Protein AF-A0A846T3Y7-F1 (afdb_monomer)

Nearest PDB structures (foldseek):
  8a7f-assembly1_A  TM=4.415E-01  e=3.871E-05  Pseudomonas putida KT2440
  6ph2-assembly2_D  TM=6.425E-01  e=2.018E-03  Brucella melitensis bv. 1 str. 16M
  8a6x-assembly1_B  TM=4.569E-01  e=1.504E-04  Pseudomonas putida KT2440
  8a5s-assembly1_AAA  TM=4.318E-01  e=2.408E-03  Erythrobacter litoralis HTCC2594
  4hia-assembly1_B  TM=4.603E-01  e=7.839E-03  Cereibacter sphaeroides ATCC 17025

Secondary structure (DSSP, 8-state):
----------HHHHHHTT-TT---TT--HHHHHHH-GGGHHHHHHHHHHHHHHHHHTS-EEEEEEEE-TTSPEEEEEEEEEEEE-TTS-EEEEEEEEEE-HHHHHHHHHHHHHHHHHHHHHHHHHHHHTT--HHHHHHHHHHHHHHHTT-SEEEEEEEEE-TTT--EEEEEEEEEE---

Mean predicted aligned error: 9.56 Å

Solvent-accessible surface area (backbone atoms only — not comparable to 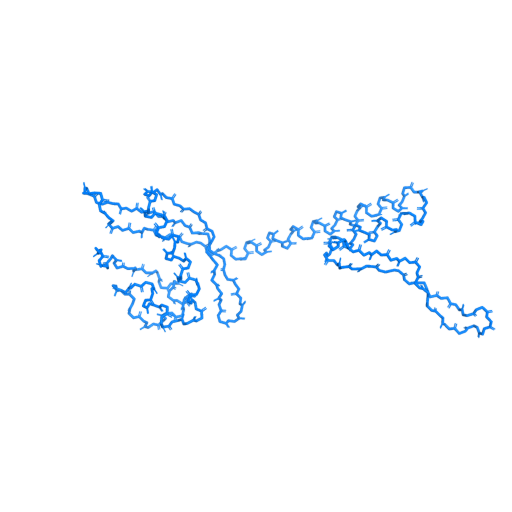full-atom values): 10373 Å² total; per-residue (Å²): 134,90,80,59,75,56,53,76,74,57,76,73,53,31,60,75,55,62,41,72,94,55,86,49,69,55,54,53,60,78,63,53,29,68,75,22,64,83,39,32,68,37,41,51,50,52,52,54,54,50,48,50,22,56,73,70,59,40,74,42,74,49,78,46,67,41,58,40,97,89,69,53,70,40,38,24,50,31,37,36,38,45,38,60,44,100,83,72,43,88,56,48,73,49,75,50,72,42,84,39,40,70,59,53,49,50,55,50,52,49,55,50,51,52,45,43,51,48,34,48,53,52,34,51,52,52,64,68,67,74,62,64,64,71,63,39,52,48,53,32,41,48,43,45,22,58,57,72,69,40,65,60,38,76,42,72,48,76,45,60,36,93,89,76,61,47,87,40,78,44,82,76,45,74,34,69,58,88,129

pLDDT: mean 85.47, std 13.37, range [27.69, 96.44]

Structure (mmCIF, N/CA/C/O backbone):
data_AF-A0A846T3Y7-F1
#
_entry.id   AF-A0A846T3Y7-F1
#
loop_
_atom_site.group_PDB
_atom_site.id
_atom_site.type_symbol
_atom_site.label_atom_id
_atom_site.label_alt_id
_atom_site.label_comp_id
_atom_site.label_asym_id
_atom_site.label_entity_id
_atom_site.label_seq_id
_atom_site.pdbx_PDB_ins_code
_atom_site.Cartn_x
_atom_site.Cartn_y
_atom_site.Cartn_z
_atom_site.occupancy
_atom_site.B_iso_or_equiv
_atom_site.auth_seq_id
_atom_site.auth_comp_id
_atom_site.auth_asym_id
_atom_site.auth_atom_id
_atom_site.pdbx_PDB_model_num
ATOM 1 N N . MET A 1 1 ? -11.494 -3.342 36.428 1.00 27.69 1 MET A N 1
ATOM 2 C CA . MET A 1 1 ? -11.795 -4.034 35.154 1.00 27.69 1 MET A CA 1
ATOM 3 C C . MET A 1 1 ? -13.218 -3.675 34.755 1.00 27.69 1 MET A C 1
ATOM 5 O O . MET A 1 1 ? -14.142 -4.266 35.290 1.00 27.69 1 MET A O 1
ATOM 9 N N . VAL A 1 2 ? -13.421 -2.662 33.906 1.00 27.83 2 VAL A N 1
ATOM 10 C CA . VAL A 1 2 ? -14.772 -2.349 33.410 1.00 27.83 2 VAL A CA 1
ATOM 11 C C . VAL A 1 2 ? -15.118 -3.379 32.337 1.00 27.83 2 VAL A C 1
ATOM 13 O O . VAL A 1 2 ? -14.459 -3.491 31.305 1.00 27.83 2 VAL A O 1
ATOM 16 N N . THR A 1 3 ? -16.093 -4.217 32.654 1.00 33.09 3 THR A N 1
ATOM 17 C CA . THR A 1 3 ? -16.708 -5.210 31.780 1.00 33.09 3 THR A CA 1
ATOM 18 C C . THR A 1 3 ? -17.818 -4.540 30.972 1.00 33.09 3 THR A C 1
ATOM 20 O O . THR A 1 3 ? -18.781 -4.054 31.551 1.00 33.09 3 THR A O 1
ATOM 23 N N . GLY A 1 4 ? -17.683 -4.528 29.643 1.00 40.28 4 GLY A N 1
ATOM 24 C CA . GLY A 1 4 ? -18.812 -4.441 28.710 1.00 40.28 4 GLY A CA 1
ATOM 25 C C . GLY A 1 4 ? -19.496 -3.081 28.534 1.00 40.28 4 GLY A C 1
ATOM 26 O O . GLY A 1 4 ? -20.694 -2.974 28.774 1.00 40.28 4 GLY A O 1
ATOM 27 N N . ALA A 1 5 ? -18.804 -2.072 27.996 1.00 42.72 5 ALA A N 1
ATOM 28 C CA . ALA A 1 5 ? -19.505 -1.056 27.205 1.00 42.72 5 ALA A CA 1
ATOM 29 C C . ALA A 1 5 ? -19.847 -1.707 25.854 1.00 42.72 5 ALA A C 1
ATOM 31 O O . ALA A 1 5 ? -18.959 -1.970 25.048 1.00 42.72 5 ALA A O 1
ATOM 32 N N . GLY A 1 6 ? -21.112 -2.095 25.670 1.00 52.06 6 GLY A N 1
ATOM 33 C CA . GLY A 1 6 ? -21.557 -2.912 24.541 1.00 52.06 6 GLY A CA 1
ATOM 34 C C . GLY A 1 6 ? -21.186 -2.308 23.187 1.00 52.06 6 GLY A C 1
ATOM 35 O O . GLY A 1 6 ? -21.745 -1.290 22.784 1.00 52.06 6 GLY A O 1
ATOM 36 N N . TRP A 1 7 ? -20.273 -2.970 22.474 1.00 54.97 7 TRP A N 1
ATOM 37 C CA . TRP A 1 7 ? -19.971 -2.687 21.075 1.00 54.97 7 TRP A CA 1
ATOM 38 C C . TRP A 1 7 ? -21.249 -2.875 20.242 1.00 54.97 7 TRP A C 1
ATOM 40 O O . TRP A 1 7 ? -21.855 -3.950 20.237 1.00 54.97 7 TRP A O 1
ATOM 50 N N . LYS A 1 8 ? -21.701 -1.798 19.589 1.00 58.62 8 LYS A N 1
ATOM 51 C CA . LYS A 1 8 ? -22.850 -1.792 18.672 1.00 58.62 8 LYS A CA 1
ATOM 52 C C . LYS A 1 8 ? -22.372 -1.411 17.266 1.00 58.62 8 LYS A C 1
ATOM 54 O O . LYS A 1 8 ? -22.492 -0.246 16.892 1.00 58.62 8 LYS A O 1
ATOM 59 N N . PRO A 1 9 ? -21.806 -2.357 16.501 1.00 63.03 9 PRO A N 1
ATOM 60 C CA . PRO A 1 9 ? -21.495 -2.137 15.100 1.00 63.03 9 PRO A CA 1
ATOM 61 C C . PRO A 1 9 ? -22.769 -1.833 14.311 1.00 63.03 9 PRO A C 1
ATOM 63 O O . PRO A 1 9 ? -23.853 -2.346 14.609 1.00 63.03 9 PRO A O 1
ATOM 66 N N . THR A 1 10 ? -22.626 -1.020 13.269 1.00 59.44 10 THR A N 1
ATOM 67 C CA . THR A 1 10 ? -23.620 -0.961 12.200 1.00 59.44 10 THR A CA 1
ATOM 68 C C . THR A 1 10 ? -23.682 -2.317 11.486 1.00 59.44 10 THR A C 1
ATOM 70 O O . THR A 1 10 ? -22.668 -3.016 11.435 1.00 59.44 10 THR A O 1
ATOM 73 N N . PRO A 1 11 ? -24.819 -2.693 10.875 1.00 57.50 11 PRO A N 1
ATOM 74 C CA . PRO A 1 11 ? -24.934 -3.948 10.121 1.00 57.50 11 PRO A CA 1
ATOM 75 C C . PRO A 1 11 ? -23.841 -4.130 9.054 1.00 57.50 11 PRO A C 1
ATOM 77 O O . PRO A 1 11 ? -23.371 -5.241 8.826 1.00 57.50 11 PRO A O 1
ATOM 80 N N . SER A 1 12 ? -23.373 -3.027 8.458 1.00 64.19 12 SER A N 1
ATOM 81 C CA . SER A 1 12 ? -22.257 -3.006 7.503 1.00 64.19 12 SER A CA 1
ATOM 82 C C . SER A 1 12 ? -20.919 -3.472 8.090 1.00 6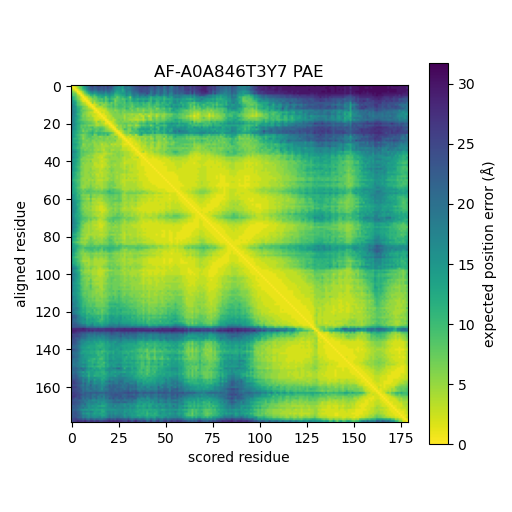4.19 12 SER A C 1
ATOM 84 O O . SER A 1 12 ? -20.100 -4.034 7.369 1.00 64.19 12 SER A O 1
ATOM 86 N N . LEU A 1 13 ? -20.691 -3.270 9.390 1.00 68.62 13 LEU A N 1
ATOM 87 C CA . LEU A 1 13 ? -19.457 -3.673 10.063 1.00 68.62 13 LEU A CA 1
ATOM 88 C C . LEU A 1 13 ? -19.462 -5.169 10.423 1.00 68.62 13 LEU A C 1
ATOM 90 O O . LEU A 1 13 ? -18.400 -5.774 10.517 1.00 68.62 13 LEU A O 1
ATOM 94 N N . SER A 1 14 ? -20.636 -5.784 10.607 1.00 69.88 14 SER A N 1
ATOM 95 C CA . SER A 1 14 ? -20.743 -7.225 10.872 1.00 69.88 14 SER A CA 1
ATOM 96 C C . SER A 1 14 ? -20.312 -8.060 9.665 1.00 69.88 14 SER A C 1
ATOM 98 O O . SER A 1 14 ? -19.549 -9.006 9.844 1.00 69.88 14 SER A O 1
ATOM 100 N N . GLY A 1 15 ? -20.726 -7.678 8.451 1.00 74.94 15 GLY A N 1
ATOM 101 C CA . GLY A 1 15 ? -20.285 -8.345 7.218 1.00 74.94 15 GLY A CA 1
ATOM 102 C C . GLY A 1 15 ? -18.778 -8.202 6.978 1.00 74.94 15 GLY A C 1
ATOM 103 O O . GLY A 1 15 ? -18.110 -9.172 6.642 1.00 74.94 15 GLY A O 1
ATOM 104 N N . LEU A 1 16 ? -18.213 -7.024 7.269 1.00 80.19 16 LEU A N 1
ATOM 105 C CA . LEU A 1 16 ? -16.780 -6.740 7.112 1.00 80.19 16 LEU A CA 1
ATOM 106 C C . LEU A 1 16 ? -15.864 -7.686 7.906 1.00 80.19 16 LEU A C 1
ATOM 108 O O . LEU A 1 16 ? -14.763 -7.998 7.459 1.00 80.19 16 LEU A O 1
ATOM 112 N N . PHE A 1 17 ? -16.315 -8.118 9.083 1.00 78.56 17 PHE A N 1
ATOM 113 C CA . PHE A 1 17 ? -15.585 -9.036 9.956 1.00 78.56 17 PHE A CA 1
ATOM 114 C C . PHE A 1 17 ? -16.106 -10.480 9.884 1.00 78.56 17 PHE A C 1
ATOM 116 O O . PHE A 1 17 ? -15.664 -11.318 10.667 1.00 78.56 17 PHE A O 1
ATOM 123 N N . GLY A 1 18 ? -17.049 -10.791 8.988 1.00 74.06 18 GLY A N 1
ATOM 124 C CA . GLY A 1 18 ? -17.665 -12.120 8.906 1.00 74.06 18 GLY A CA 1
ATOM 125 C C . GLY A 1 18 ? -18.413 -12.532 10.181 1.00 74.06 18 GLY A C 1
ATOM 126 O O . GLY A 1 18 ? -18.497 -13.713 10.498 1.00 74.06 18 GLY A O 1
ATOM 127 N N . LEU A 1 19 ? -18.936 -11.567 10.942 1.00 75.38 19 LEU A N 1
ATOM 128 C CA . LEU A 1 19 ? -19.657 -11.785 12.205 1.00 75.38 19 LEU A CA 1
ATOM 129 C C . LEU A 1 19 ? -21.178 -11.887 12.004 1.00 75.38 19 LEU A C 1
ATOM 131 O O . LEU A 1 19 ? -21.963 -11.587 12.907 1.00 75.38 19 LEU A O 1
ATOM 135 N N . GLU A 1 20 ? -21.613 -12.275 10.810 1.00 74.25 20 GLU A N 1
ATOM 136 C CA . GLU A 1 20 ? -23.025 -12.433 10.475 1.00 74.25 20 GLU A CA 1
ATOM 137 C C . GLU A 1 20 ? -23.662 -13.510 11.367 1.00 74.25 20 GLU A C 1
ATOM 139 O O . GLU A 1 20 ? -23.173 -14.630 11.482 1.00 74.25 20 GLU A O 1
ATOM 144 N N . GLY A 1 21 ? -24.739 -13.146 12.069 1.00 65.69 21 GLY A N 1
ATOM 145 C CA . GLY A 1 21 ? -25.412 -14.037 13.022 1.00 65.69 21 GLY A CA 1
ATOM 146 C C . GLY A 1 21 ? -24.718 -14.198 14.383 1.00 65.69 21 GLY A C 1
ATOM 147 O O . GLY A 1 21 ? -25.260 -14.877 15.255 1.00 65.69 21 GLY A O 1
ATOM 148 N N . VAL A 1 22 ? -23.568 -13.554 14.623 1.00 65.62 22 VAL A N 1
ATOM 149 C CA . VAL A 1 22 ? -22.890 -13.589 15.929 1.00 65.62 22 VAL A CA 1
ATOM 150 C C . VAL A 1 22 ? -23.478 -12.522 16.852 1.00 65.62 22 VAL A C 1
ATOM 152 O O . VAL A 1 22 ? 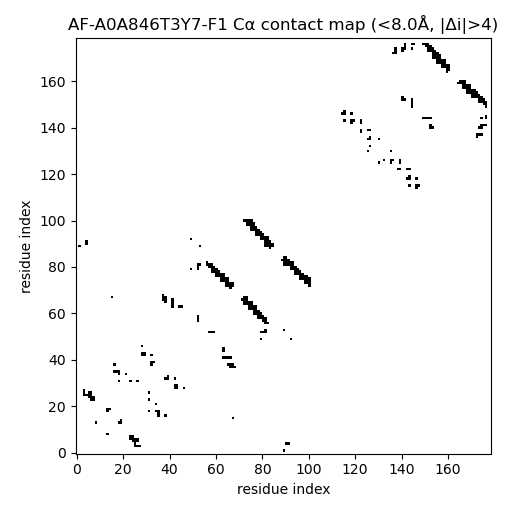-23.463 -11.333 16.543 1.00 65.62 22 VAL A O 1
ATOM 155 N N . ALA A 1 23 ? -23.961 -12.921 18.031 1.00 63.09 23 ALA A N 1
ATOM 156 C CA . ALA A 1 23 ? -24.378 -11.976 19.066 1.00 63.09 23 ALA A CA 1
ATOM 157 C C . ALA A 1 23 ? -23.148 -11.255 19.647 1.00 63.09 23 ALA A C 1
ATOM 159 O O . ALA A 1 23 ? -22.441 -11.791 20.503 1.00 63.09 23 ALA A O 1
ATOM 160 N N . TYR A 1 24 ? -22.893 -10.042 19.159 1.00 65.12 24 TYR A N 1
ATOM 161 C CA . TYR A 1 24 ? -21.721 -9.232 19.504 1.00 65.12 24 TYR A CA 1
ATOM 162 C C . TYR A 1 24 ? -21.933 -8.278 20.690 1.00 65.12 24 TYR A C 1
ATOM 164 O O . TYR A 1 24 ? -20.974 -7.743 21.247 1.00 65.12 24 TYR A O 1
ATOM 172 N N . GLN A 1 25 ? -23.183 -8.068 21.107 1.00 58.94 25 GLN A N 1
ATOM 173 C CA . GLN A 1 25 ? -23.503 -7.205 22.241 1.00 58.94 25 GLN A CA 1
ATOM 174 C C . GLN A 1 25 ? -22.911 -7.800 23.531 1.00 58.94 25 GLN A C 1
ATOM 176 O O . GLN A 1 25 ? -23.162 -8.955 23.858 1.00 58.94 25 GLN A O 1
ATOM 181 N N . ALA A 1 26 ? -22.124 -6.991 24.249 1.00 58.47 26 ALA A N 1
ATOM 182 C CA . ALA A 1 26 ? -21.410 -7.329 25.490 1.00 58.47 26 ALA A CA 1
ATOM 183 C C . ALA A 1 26 ? -20.186 -8.265 25.375 1.00 58.47 26 ALA A C 1
ATOM 185 O O . ALA A 1 26 ? -19.611 -8.608 26.409 1.00 58.47 26 ALA A O 1
ATOM 186 N N . ARG A 1 27 ? -19.726 -8.612 24.164 1.00 65.69 27 ARG A N 1
ATOM 187 C CA . ARG A 1 27 ? -18.471 -9.363 23.967 1.00 65.69 27 ARG A CA 1
ATOM 188 C C . ARG A 1 27 ? -17.268 -8.444 23.797 1.00 65.69 27 ARG A C 1
ATOM 190 O O . ARG A 1 27 ? -17.388 -7.335 23.278 1.00 65.69 27 ARG A O 1
ATOM 197 N N . ARG A 1 28 ? -16.092 -8.914 24.217 1.00 68.88 28 ARG A N 1
ATOM 198 C CA . ARG A 1 28 ? -14.815 -8.225 23.946 1.00 68.88 28 ARG A CA 1
ATOM 199 C C . ARG A 1 28 ? -14.299 -8.569 22.546 1.00 68.88 28 ARG A C 1
ATOM 201 O O . ARG A 1 28 ? -14.573 -9.658 22.049 1.00 68.88 28 ARG A O 1
ATOM 208 N N . MET A 1 29 ? -13.487 -7.698 21.940 1.00 69.50 29 MET A N 1
ATOM 209 C CA . MET A 1 29 ? -12.877 -7.972 20.627 1.00 69.50 29 MET A CA 1
ATOM 210 C C . MET A 1 29 ? -12.094 -9.293 20.597 1.00 69.50 29 MET A C 1
ATOM 212 O O . MET A 1 29 ? -12.259 -10.067 19.658 1.00 69.50 29 MET A O 1
ATOM 216 N N . ARG A 1 30 ? -11.354 -9.628 21.665 1.00 69.25 30 ARG A N 1
ATOM 217 C CA . ARG A 1 30 ? -10.701 -10.945 21.810 1.00 69.25 30 ARG A CA 1
ATOM 218 C C . ARG A 1 30 ? -11.645 -12.150 21.702 1.00 69.25 30 ARG A C 1
ATOM 220 O O . ARG A 1 30 ? -11.237 -13.179 21.186 1.00 69.25 30 ARG A O 1
ATOM 227 N N . GLU A 1 31 ? -12.885 -12.034 22.175 1.00 73.38 31 GLU A N 1
ATOM 228 C CA . GLU A 1 31 ? -13.887 -13.108 22.090 1.00 73.38 31 GLU A CA 1
ATOM 229 C C . GLU A 1 31 ? -14.485 -13.172 20.682 1.00 73.38 31 GLU A C 1
ATOM 231 O O . GLU A 1 31 ? -14.778 -14.248 20.180 1.00 73.38 31 GLU A O 1
ATOM 236 N N . LEU A 1 32 ? -14.631 -12.027 20.009 1.00 73.56 32 LEU A N 1
ATOM 237 C CA . LEU A 1 32 ? -15.086 -11.963 18.616 1.00 73.56 32 LEU A CA 1
ATOM 238 C C . LEU A 1 32 ? -14.047 -12.531 17.641 1.00 73.56 32 LEU A C 1
ATOM 240 O O . LEU A 1 32 ? -14.414 -13.173 16.658 1.00 73.56 32 LEU A O 1
ATOM 244 N N . ALA A 1 33 ? -12.757 -12.377 17.950 1.00 76.00 33 ALA A N 1
ATOM 245 C CA . ALA A 1 33 ? -11.660 -12.960 17.181 1.00 76.00 33 ALA A CA 1
ATOM 246 C C . ALA A 1 33 ? -11.672 -14.503 17.156 1.00 76.00 33 ALA A C 1
ATOM 248 O O . ALA A 1 33 ? -11.062 -15.103 16.269 1.00 76.00 33 ALA A O 1
ATOM 249 N N . GLU A 1 34 ? -12.365 -15.160 18.094 1.00 81.31 34 GLU A N 1
ATOM 250 C CA . GLU A 1 34 ? -12.569 -16.616 18.075 1.00 81.31 34 GLU A CA 1
ATOM 251 C C . GLU A 1 34 ? -13.561 -17.043 16.985 1.00 81.31 34 GLU A C 1
ATOM 253 O O . GLU A 1 34 ? -13.379 -18.091 16.370 1.00 81.31 34 GLU A O 1
ATOM 258 N N . TYR A 1 35 ? -14.566 -16.211 16.696 1.00 78.81 35 TYR A N 1
ATOM 259 C CA . TYR A 1 35 ? -15.574 -16.469 15.660 1.00 78.81 35 TYR A CA 1
ATOM 260 C C . TYR A 1 35 ? -15.092 -16.113 14.257 1.00 78.81 35 TYR A C 1
ATOM 262 O O . TYR A 1 35 ? -15.663 -16.572 13.274 1.00 78.81 35 TYR A O 1
ATOM 270 N N . SER A 1 36 ? -14.035 -15.309 14.163 1.00 80.75 36 SER A N 1
ATOM 271 C CA . SER A 1 36 ? -13.471 -14.882 12.893 1.00 80.75 36 SER A CA 1
ATOM 272 C C . SER A 1 36 ? -11.933 -14.930 12.921 1.00 80.75 36 SER A C 1
ATOM 274 O O . SER A 1 36 ? -11.267 -13.887 13.001 1.00 80.75 36 SER A O 1
ATOM 276 N N . PRO A 1 37 ? -11.342 -16.137 12.817 1.00 82.25 37 PRO A N 1
ATOM 277 C CA . PRO A 1 37 ? -9.893 -16.322 12.871 1.00 82.25 37 PRO A CA 1
ATOM 278 C C . PRO A 1 37 ? -9.124 -15.541 11.797 1.00 82.25 37 PRO A C 1
ATOM 280 O O . PRO A 1 37 ? -8.045 -15.029 12.092 1.00 82.25 37 PRO A O 1
ATOM 283 N N . SER A 1 38 ? -9.686 -15.392 10.591 1.00 84.94 38 SER A N 1
ATOM 284 C CA . SER A 1 38 ? -9.083 -14.634 9.480 1.00 84.94 38 SER A CA 1
ATOM 285 C C . SER A 1 38 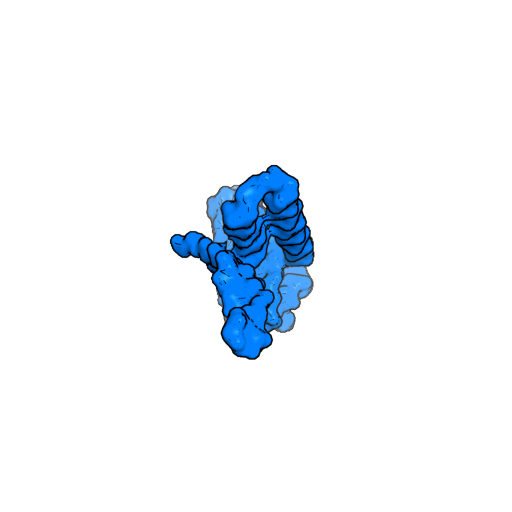? -8.873 -13.154 9.808 1.00 84.94 38 SER A C 1
ATOM 287 O O . SER A 1 38 ? -7.921 -12.545 9.332 1.00 84.94 38 SER A O 1
ATOM 289 N N . HIS A 1 39 ? -9.714 -12.587 10.675 1.00 87.75 39 HIS A N 1
ATOM 290 C CA . HIS A 1 39 ? -9.647 -11.181 11.078 1.00 87.75 39 HIS A CA 1
ATOM 291 C C . HIS A 1 39 ? -8.965 -10.973 12.442 1.00 87.75 39 HIS A C 1
ATOM 293 O O . HIS A 1 39 ? -8.963 -9.859 12.962 1.00 87.75 39 HIS A O 1
ATOM 299 N N . ARG A 1 40 ? -8.352 -12.011 13.036 1.00 85.69 40 ARG A N 1
ATOM 300 C CA . ARG A 1 40 ? -7.712 -11.930 14.364 1.00 85.69 40 ARG A CA 1
ATOM 301 C C . ARG A 1 40 ? -6.694 -10.795 14.466 1.00 85.69 40 ARG A C 1
ATOM 303 O O . ARG A 1 40 ? -6.720 -10.054 15.443 1.00 85.69 40 ARG A O 1
ATOM 310 N N . ALA A 1 41 ? -5.839 -10.642 13.455 1.00 87.62 41 ALA A N 1
ATOM 311 C CA . ALA A 1 41 ? -4.840 -9.575 13.423 1.00 87.62 41 ALA A CA 1
ATOM 312 C C . ALA A 1 41 ? -5.486 -8.179 13.396 1.00 87.62 41 ALA A C 1
ATOM 314 O O . ALA A 1 41 ? -5.009 -7.265 14.063 1.00 87.62 41 ALA A O 1
ATOM 315 N N . ALA A 1 42 ? -6.599 -8.018 12.672 1.00 87.88 42 ALA A N 1
ATOM 316 C CA . ALA A 1 42 ? -7.341 -6.762 12.642 1.00 87.88 42 ALA A CA 1
ATOM 317 C C . ALA A 1 42 ? -7.981 -6.454 14.006 1.00 87.88 42 ALA A C 1
ATOM 319 O O . ALA A 1 42 ? -7.844 -5.339 14.495 1.00 87.88 42 ALA A O 1
ATOM 320 N N . PHE A 1 43 ? -8.597 -7.443 14.665 1.00 85.56 43 PHE A N 1
ATOM 321 C CA . PHE A 1 43 ? -9.146 -7.260 16.014 1.00 85.56 43 PHE A CA 1
ATOM 322 C C . PHE A 1 43 ? -8.082 -6.867 17.043 1.00 85.56 43 PHE A C 1
ATOM 324 O O . PHE A 1 43 ? -8.335 -5.990 17.862 1.00 85.56 43 PHE A O 1
ATOM 331 N N . GLN A 1 44 ? -6.896 -7.481 16.986 1.00 86.25 44 GLN A N 1
ATOM 332 C CA . GLN A 1 44 ? -5.777 -7.140 17.871 1.00 86.25 44 GLN A CA 1
ATOM 333 C C . GLN A 1 44 ? -5.316 -5.694 17.665 1.00 86.25 44 GLN A C 1
ATOM 335 O O . GLN A 1 44 ? -5.250 -4.938 18.629 1.00 86.25 44 GLN A O 1
ATOM 340 N N . ARG A 1 45 ? -5.085 -5.282 16.410 1.00 87.88 45 ARG A N 1
ATOM 341 C CA . ARG A 1 45 ? -4.710 -3.896 16.090 1.00 87.88 45 ARG A CA 1
ATOM 342 C C . ARG A 1 45 ? -5.764 -2.894 16.550 1.00 87.88 45 ARG A C 1
ATOM 344 O O . ARG A 1 45 ? -5.416 -1.901 17.179 1.00 87.88 45 ARG A O 1
ATOM 351 N N . CYS A 1 46 ? -7.043 -3.178 16.300 1.00 88.00 46 CYS A N 1
ATOM 352 C CA . CYS A 1 46 ? -8.137 -2.321 16.750 1.00 88.00 46 CYS A CA 1
ATOM 353 C C . CYS A 1 46 ? -8.183 -2.192 18.280 1.00 88.00 46 CYS A C 1
ATOM 355 O O . CYS A 1 46 ? -8.435 -1.098 18.778 1.00 88.00 46 CYS A O 1
ATOM 357 N N . GLU A 1 47 ? -7.926 -3.273 19.024 1.00 86.50 47 GLU A N 1
ATOM 358 C CA . GLU A 1 47 ? -7.873 -3.252 20.491 1.00 86.50 47 GLU A CA 1
ATOM 359 C C . GLU A 1 47 ? -6.690 -2.413 21.003 1.00 86.50 47 GLU A C 1
ATOM 361 O O . GLU A 1 47 ? -6.856 -1.618 21.928 1.00 86.50 47 GLU A O 1
ATOM 366 N N . GLU A 1 48 ? -5.519 -2.518 20.368 1.00 90.38 48 GLU A N 1
ATOM 367 C CA . GLU A 1 48 ? -4.343 -1.701 20.691 1.00 90.38 48 GLU A CA 1
ATOM 368 C C . GLU A 1 48 ? -4.599 -0.208 20.452 1.00 90.38 48 GLU A C 1
ATOM 370 O O . GLU A 1 48 ? -4.324 0.629 21.315 1.00 90.38 48 GLU A O 1
ATOM 375 N N . THR A 1 49 ? -5.163 0.149 19.298 1.00 91.75 49 THR A N 1
ATOM 376 C CA . THR A 1 49 ? -5.451 1.546 18.950 1.00 91.75 49 THR A CA 1
ATOM 377 C C . THR A 1 49 ? -6.628 2.114 19.755 1.00 91.75 49 THR A C 1
ATOM 379 O O . THR A 1 49 ? -6.610 3.298 20.098 1.00 91.75 49 THR A O 1
ATOM 382 N N . ASP A 1 50 ? -7.618 1.293 20.128 1.00 90.88 50 ASP A N 1
ATOM 383 C CA . ASP A 1 50 ? -8.669 1.658 21.092 1.00 90.88 50 ASP A CA 1
ATOM 384 C C . ASP A 1 50 ? -8.061 1.979 22.464 1.00 90.88 50 ASP A C 1
ATOM 386 O O . ASP A 1 50 ? -8.386 2.997 23.079 1.00 90.88 50 ASP A O 1
ATOM 390 N N . GLU A 1 51 ? -7.164 1.121 22.952 1.00 91.12 51 GLU A N 1
ATOM 391 C CA . GLU A 1 51 ? -6.499 1.290 24.242 1.00 91.12 51 GLU A CA 1
ATOM 392 C C . GLU A 1 51 ? -5.608 2.539 24.264 1.00 91.12 51 GLU A C 1
ATOM 394 O O . GLU A 1 51 ? -5.628 3.288 25.241 1.00 91.12 51 GLU A O 1
ATOM 399 N N . LEU A 1 52 ? -4.903 2.837 23.169 1.00 92.31 52 LEU A N 1
ATOM 400 C CA . LEU A 1 52 ? -4.152 4.085 23.020 1.00 92.31 52 LEU A CA 1
ATOM 401 C C . LEU A 1 52 ? -5.059 5.319 23.088 1.00 92.31 52 LEU A C 1
ATOM 403 O O . LEU A 1 52 ? -4.723 6.279 23.785 1.00 92.31 52 LEU A O 1
ATOM 407 N N . ALA A 1 53 ? -6.214 5.299 22.414 1.00 92.50 53 ALA A N 1
ATOM 408 C CA . ALA A 1 53 ? -7.186 6.389 22.503 1.00 92.50 53 ALA A CA 1
ATOM 409 C C . ALA A 1 53 ? -7.656 6.577 23.953 1.00 92.50 53 ALA A C 1
ATOM 411 O O . ALA A 1 53 ? -7.693 7.695 24.465 1.00 92.50 53 ALA A O 1
ATOM 412 N N . TRP A 1 54 ? -7.934 5.478 24.658 1.00 94.50 54 TRP A N 1
ATOM 413 C CA . TRP A 1 54 ? -8.303 5.530 26.067 1.00 94.50 54 TRP A CA 1
ATOM 414 C C . TRP A 1 54 ? -7.212 6.089 26.979 1.00 94.50 54 TRP A C 1
ATOM 416 O O . TRP A 1 54 ? -7.534 6.832 27.902 1.00 94.50 54 TRP A O 1
ATOM 426 N N . GLN A 1 55 ? -5.952 5.714 26.762 1.00 94.06 55 GLN A N 1
ATOM 427 C CA . GLN A 1 55 ? -4.827 6.175 27.577 1.00 94.06 55 GLN A CA 1
ATOM 428 C C . GLN A 1 55 ? -4.550 7.663 27.381 1.00 94.06 55 GLN A C 1
ATOM 430 O O . GLN A 1 55 ? -4.279 8.364 28.353 1.00 94.06 55 GLN A O 1
ATOM 435 N N . ARG A 1 56 ? -4.640 8.148 26.138 1.00 94.38 56 ARG A N 1
ATOM 436 C CA . ARG A 1 56 ? -4.453 9.572 25.833 1.00 94.38 56 ARG A CA 1
ATOM 437 C C . ARG A 1 56 ? -5.645 10.420 26.264 1.00 94.38 56 ARG A C 1
ATOM 439 O O . ARG A 1 56 ? -5.477 11.584 26.600 1.00 94.38 56 ARG A O 1
ATOM 446 N N . GLY A 1 57 ? -6.844 9.838 26.253 1.00 94.06 57 GLY A N 1
ATOM 447 C CA . GLY A 1 57 ? -8.081 10.536 26.593 1.00 94.06 57 GLY A CA 1
ATOM 448 C C . GLY A 1 57 ? -8.514 11.579 25.557 1.00 94.06 57 GLY A C 1
ATOM 449 O O . GLY A 1 57 ? -9.373 12.405 25.850 1.00 94.06 57 GLY A O 1
ATOM 450 N N . GLU A 1 58 ? -7.953 11.527 24.349 1.00 93.44 58 GLU A N 1
ATOM 451 C CA . GLU A 1 58 ? -8.208 12.464 23.254 1.00 93.44 58 GLU A CA 1
ATOM 452 C C . GLU A 1 58 ? -8.647 11.725 21.975 1.00 93.44 58 GLU A C 1
ATOM 454 O O . GLU A 1 58 ? -8.363 10.530 21.824 1.00 93.44 58 GLU A O 1
ATOM 459 N N . PRO A 1 59 ? -9.339 12.402 21.037 1.00 94.62 59 PRO A N 1
ATOM 460 C CA . PRO A 1 59 ? -9.640 11.829 19.733 1.00 94.62 59 PRO A CA 1
ATOM 461 C C . PRO A 1 59 ? -8.372 11.399 18.988 1.00 94.62 59 PRO A C 1
ATOM 463 O O . PRO A 1 59 ? -7.414 12.161 18.884 1.00 94.62 59 PRO A O 1
ATOM 466 N N . SER A 1 60 ? -8.397 10.206 18.401 1.00 95.31 60 SER A N 1
ATOM 467 C CA . SER A 1 60 ? -7.329 9.708 17.527 1.00 95.31 60 SER A CA 1
ATOM 468 C C . SER A 1 60 ? -7.869 9.398 16.135 1.00 95.31 60 SER A C 1
ATOM 470 O O . SER A 1 60 ? -9.054 9.099 15.977 1.00 95.31 60 SER A O 1
ATOM 472 N N . ARG A 1 61 ? -7.001 9.500 15.124 1.00 96.44 61 ARG A N 1
ATOM 473 C CA . ARG A 1 61 ? -7.302 9.156 13.733 1.00 96.44 61 ARG A CA 1
ATOM 474 C C . ARG A 1 61 ? -6.168 8.331 13.140 1.00 96.44 61 ARG A C 1
ATOM 476 O O . ARG A 1 61 ? -5.006 8.657 13.380 1.00 96.44 61 ARG A O 1
ATOM 483 N N . GLY A 1 62 ? -6.499 7.309 12.364 1.00 94.81 62 GLY A N 1
ATOM 484 C CA . GLY A 1 62 ? -5.517 6.483 11.673 1.00 94.81 62 GLY A CA 1
ATOM 485 C C . GLY A 1 62 ? -6.159 5.470 10.738 1.00 94.81 62 GLY A C 1
ATOM 486 O O . GLY A 1 62 ? -7.378 5.289 10.748 1.00 94.81 62 GLY A O 1
ATOM 487 N N . ASP A 1 63 ? -5.314 4.816 9.951 1.00 95.50 63 ASP A N 1
ATOM 488 C CA . ASP A 1 63 ? -5.744 3.781 9.023 1.00 95.50 63 ASP A CA 1
ATOM 489 C C . ASP A 1 63 ? -5.809 2.424 9.738 1.00 95.50 63 ASP A C 1
ATOM 491 O O . ASP A 1 63 ? -4.860 1.991 10.393 1.00 95.50 63 ASP A O 1
ATOM 495 N N . GLU A 1 64 ? -6.938 1.738 9.594 1.00 93.06 64 GLU A N 1
ATOM 496 C CA . GLU A 1 64 ? -7.140 0.362 10.036 1.00 93.06 64 GLU A CA 1
ATOM 497 C C . GLU A 1 64 ? -7.215 -0.541 8.804 1.00 93.06 64 GLU A C 1
ATOM 499 O O . GLU A 1 64 ? -8.062 -0.369 7.922 1.00 93.06 64 GLU A O 1
ATOM 504 N N . HIS A 1 65 ? -6.313 -1.516 8.749 1.00 92.62 65 HIS A N 1
ATOM 505 C CA . HIS A 1 65 ? -6.200 -2.456 7.640 1.00 92.62 65 HIS A CA 1
ATOM 506 C C . HIS A 1 65 ? -6.891 -3.770 8.001 1.00 92.62 65 HIS A C 1
ATOM 508 O O . HIS A 1 65 ? -6.585 -4.384 9.030 1.00 92.62 65 HIS A O 1
ATOM 514 N N . ILE A 1 66 ? -7.809 -4.226 7.152 1.00 91.94 66 ILE A N 1
ATOM 515 C CA . ILE A 1 66 ? -8.589 -5.448 7.360 1.00 91.94 66 ILE A CA 1
ATOM 516 C C . ILE A 1 66 ? -8.413 -6.345 6.138 1.00 91.94 66 ILE A C 1
ATOM 518 O O . ILE A 1 66 ? -8.935 -6.059 5.061 1.00 91.94 66 ILE A O 1
ATOM 522 N N . LEU A 1 67 ? -7.689 -7.449 6.320 1.00 90.25 67 LEU A N 1
ATOM 523 C CA . LEU A 1 67 ? -7.526 -8.474 5.294 1.00 90.25 67 LEU A CA 1
ATOM 524 C C . LEU A 1 67 ? -8.811 -9.296 5.179 1.00 90.25 67 LEU A C 1
ATOM 526 O O . LEU A 1 67 ? -9.226 -9.918 6.155 1.00 90.25 67 LEU A O 1
ATOM 530 N N . GLN A 1 68 ? -9.429 -9.287 4.003 1.00 89.25 68 GLN A N 1
ATOM 531 C CA . GLN A 1 68 ? -10.618 -10.082 3.715 1.00 89.25 68 GLN A CA 1
ATOM 532 C C . GLN A 1 68 ? -10.246 -11.536 3.357 1.00 89.25 68 GLN A C 1
ATOM 534 O O . GLN A 1 68 ? -9.110 -11.803 2.954 1.00 89.25 68 GLN A O 1
ATOM 539 N N . PRO A 1 69 ? -11.182 -12.501 3.476 1.00 84.31 69 PRO A N 1
ATOM 540 C CA . PRO A 1 69 ? -10.926 -13.909 3.148 1.00 84.31 69 PRO A CA 1
ATOM 541 C C . PRO A 1 69 ? -10.500 -14.176 1.695 1.00 84.31 69 PRO A C 1
ATOM 543 O O . PRO A 1 69 ? -9.853 -15.183 1.427 1.00 84.31 69 PRO A O 1
ATOM 546 N N . ASP A 1 70 ? -10.849 -13.287 0.766 1.00 88.38 70 ASP A N 1
ATOM 547 C CA . ASP A 1 70 ? -10.430 -13.325 -0.642 1.00 88.38 70 ASP A CA 1
ATOM 548 C C . ASP A 1 70 ? -8.991 -12.813 -0.866 1.00 88.38 70 ASP A C 1
ATOM 550 O O . ASP A 1 70 ? -8.503 -12.801 -1.995 1.00 88.38 70 ASP A O 1
ATOM 554 N N . GLY A 1 71 ? -8.299 -12.399 0.202 1.00 87.50 71 GLY A N 1
ATOM 555 C CA . GLY A 1 71 ? -6.952 -11.834 0.161 1.00 87.50 71 GLY A CA 1
ATOM 556 C C . GLY A 1 71 ? -6.917 -10.334 -0.135 1.00 87.50 71 GLY A C 1
ATOM 557 O O . GLY A 1 71 ? -5.837 -9.742 -0.156 1.00 87.50 71 GLY A O 1
ATOM 558 N N . ILE A 1 72 ? -8.069 -9.694 -0.342 1.00 88.69 72 ILE A N 1
ATOM 559 C CA . ILE A 1 72 ? -8.149 -8.263 -0.607 1.00 88.69 72 ILE A CA 1
ATOM 560 C C . ILE A 1 72 ? -8.031 -7.502 0.715 1.00 88.69 72 ILE A C 1
ATOM 562 O O . ILE A 1 72 ? -8.836 -7.657 1.632 1.00 88.69 72 ILE A O 1
ATOM 566 N N . GLU A 1 73 ? -7.040 -6.619 0.816 1.00 92.06 73 GLU A N 1
ATOM 567 C CA . GLU A 1 73 ? -6.949 -5.707 1.954 1.00 92.06 73 GLU A CA 1
ATOM 568 C C . GLU A 1 73 ? -7.906 -4.522 1.777 1.00 92.06 73 GLU A C 1
ATOM 570 O O . GLU A 1 73 ? -7.871 -3.816 0.759 1.00 92.06 73 GLU A O 1
ATOM 575 N N . LYS A 1 74 ? -8.751 -4.305 2.787 1.00 93.31 74 LYS A N 1
ATOM 576 C CA . LYS A 1 74 ? -9.573 -3.107 2.946 1.00 93.31 74 LYS A CA 1
ATOM 577 C C . LYS A 1 74 ? -8.903 -2.125 3.897 1.00 93.31 74 LYS A C 1
ATOM 579 O O . LYS A 1 74 ? -8.429 -2.528 4.958 1.00 93.31 74 LYS A O 1
ATOM 584 N N . ILE A 1 75 ? -8.924 -0.844 3.542 1.00 94.88 75 ILE A N 1
ATOM 585 C CA . ILE A 1 75 ? -8.326 0.233 4.334 1.00 94.88 75 ILE A CA 1
ATOM 586 C C . ILE A 1 75 ? -9.428 1.176 4.805 1.00 94.88 75 ILE A C 1
ATOM 588 O O . ILE A 1 75 ? -10.177 1.730 3.993 1.00 94.88 75 ILE A O 1
ATOM 592 N N . PHE A 1 76 ? -9.513 1.368 6.118 1.00 94.56 76 PHE A N 1
ATOM 593 C CA . PHE A 1 76 ? -10.473 2.261 6.749 1.00 94.56 76 PHE A CA 1
ATOM 594 C C . PHE A 1 76 ? -9.763 3.435 7.402 1.00 94.56 76 PHE A C 1
ATOM 596 O O . PHE A 1 76 ? -8.906 3.239 8.249 1.00 94.56 76 PHE A O 1
ATOM 603 N N . ASP A 1 77 ? -10.183 4.649 7.066 1.00 95.25 77 ASP A N 1
ATOM 604 C CA . ASP A 1 77 ? -9.831 5.850 7.819 1.00 95.25 77 ASP A CA 1
ATOM 605 C C . ASP A 1 77 ? -10.739 5.912 9.050 1.00 95.25 77 ASP A C 1
ATOM 607 O O . ASP A 1 77 ? -11.963 6.060 8.922 1.00 95.25 77 ASP A O 1
ATOM 611 N N . VAL A 1 78 ? -10.155 5.708 10.230 1.00 94.69 78 VAL A N 1
ATOM 612 C CA . VAL A 1 78 ? -10.882 5.511 11.484 1.00 94.69 78 VAL A CA 1
ATOM 613 C C . VAL A 1 78 ? -10.593 6.636 12.462 1.00 94.69 78 VAL A C 1
ATOM 615 O O . VAL A 1 78 ? -9.443 6.944 12.756 1.00 94.69 78 VAL A O 1
ATOM 618 N N . ILE A 1 79 ? -11.659 7.209 13.020 1.00 94.69 79 ILE A N 1
ATOM 619 C CA . ILE A 1 79 ? -11.619 8.165 14.126 1.00 94.69 79 ILE A CA 1
ATOM 620 C C . ILE A 1 79 ? -12.167 7.487 15.382 1.00 94.69 79 ILE A C 1
ATOM 622 O O . ILE A 1 79 ? -13.261 6.916 15.352 1.00 94.69 79 ILE A O 1
ATOM 626 N N . LYS A 1 80 ? -11.433 7.591 16.493 1.00 93.88 80 LYS A N 1
ATOM 627 C CA . LYS A 1 80 ? -11.798 7.028 17.801 1.00 93.88 80 LYS A CA 1
ATOM 628 C C . LYS A 1 80 ? -11.876 8.139 18.838 1.00 93.88 80 LYS A C 1
ATOM 630 O O . LYS A 1 80 ? -10.894 8.842 19.059 1.00 93.88 80 LYS A O 1
ATOM 635 N N . ILE A 1 81 ? -13.035 8.298 19.471 1.00 94.69 81 ILE A N 1
ATOM 636 C CA . ILE A 1 81 ? -13.319 9.372 20.429 1.00 94.69 81 ILE A CA 1
ATOM 637 C C . ILE A 1 81 ? -13.647 8.742 21.789 1.00 94.69 81 ILE A C 1
ATOM 639 O O . ILE A 1 81 ? -14.763 8.231 21.968 1.00 94.69 81 ILE A O 1
ATOM 643 N N . PRO A 1 82 ? -12.700 8.743 22.744 1.00 94.81 82 PRO A N 1
ATOM 644 C CA . PRO A 1 82 ? -12.946 8.232 24.083 1.00 94.81 82 PRO A CA 1
ATOM 645 C C . PRO A 1 82 ? -13.841 9.211 24.850 1.00 94.81 82 PRO A C 1
ATOM 647 O O . PRO A 1 82 ? -13.629 10.422 24.842 1.00 94.81 82 PRO A O 1
ATOM 650 N N . ARG A 1 83 ? -14.861 8.690 25.530 1.00 93.44 83 ARG A N 1
ATOM 651 C CA . ARG A 1 83 ? -15.725 9.460 26.430 1.00 93.44 83 ARG A CA 1
ATOM 652 C C . ARG A 1 83 ? -15.599 8.911 27.835 1.00 93.44 83 ARG A C 1
ATOM 654 O O . ARG A 1 83 ? -15.713 7.700 28.042 1.00 93.44 83 ARG A O 1
ATOM 661 N N . PHE A 1 84 ? -15.431 9.817 28.783 1.00 91.38 84 PHE A N 1
ATOM 662 C CA . PHE A 1 84 ? -15.339 9.519 30.205 1.00 91.38 84 PHE A CA 1
ATOM 663 C C . PHE A 1 84 ? -16.582 10.044 30.926 1.00 91.38 84 PHE A C 1
ATOM 665 O O . PHE A 1 84 ? -17.240 10.962 30.434 1.00 91.38 84 PHE A O 1
ATOM 672 N N . ASP A 1 85 ? -16.934 9.412 32.041 1.00 93.50 85 ASP A N 1
ATOM 673 C CA . ASP A 1 85 ? -17.979 9.904 32.938 1.00 93.50 85 ASP A CA 1
ATOM 674 C C . ASP A 1 85 ? -17.444 11.010 33.865 1.00 93.50 85 ASP A C 1
ATOM 676 O O . ASP A 1 85 ? -16.248 11.310 33.878 1.00 93.50 85 ASP A O 1
ATOM 680 N N . ASP A 1 86 ? -18.327 11.588 34.682 1.00 93.56 86 ASP A N 1
ATOM 681 C CA . ASP A 1 86 ? -17.978 12.650 35.639 1.00 93.56 86 ASP A CA 1
ATOM 682 C C . ASP A 1 86 ? -16.952 12.204 36.703 1.00 93.56 86 ASP A C 1
ATOM 684 O O . ASP A 1 86 ? -16.377 13.034 37.402 1.00 93.56 86 ASP A O 1
ATOM 688 N N . GLN A 1 87 ? -16.701 10.895 36.837 1.00 93.75 87 GLN A N 1
ATOM 689 C CA . GLN A 1 87 ? -15.695 10.321 37.736 1.00 93.75 87 GLN A CA 1
ATOM 690 C C . GLN A 1 87 ? -14.371 10.011 37.013 1.00 93.75 87 GLN A C 1
ATOM 692 O O . GLN A 1 87 ? -13.497 9.359 37.586 1.00 93.75 87 GLN A O 1
ATOM 697 N N . GLY A 1 88 ? -14.218 10.435 35.753 1.00 89.25 88 GLY A N 1
ATOM 698 C CA . GLY A 1 88 ? -13.033 10.175 34.934 1.00 89.25 88 GLY A CA 1
ATOM 699 C C . GLY A 1 88 ? -12.899 8.718 34.482 1.00 89.25 88 GLY A C 1
ATOM 700 O O . GLY A 1 88 ? -11.838 8.308 34.011 1.00 89.25 88 GLY A O 1
ATOM 701 N N . ARG A 1 89 ? -13.947 7.897 34.618 1.00 91.62 89 ARG A N 1
ATOM 702 C CA . ARG A 1 89 ? -13.924 6.485 34.216 1.00 91.62 89 ARG A CA 1
ATOM 703 C C . ARG A 1 89 ? -14.365 6.348 32.768 1.00 91.62 89 ARG A C 1
ATOM 705 O O . ARG A 1 89 ? -15.206 7.101 32.283 1.00 91.62 89 ARG A O 1
ATOM 712 N N . ARG A 1 90 ? -13.823 5.342 32.075 1.00 89.94 90 ARG A N 1
ATOM 713 C CA . ARG A 1 90 ? -14.195 5.016 30.688 1.00 89.94 90 ARG A CA 1
ATOM 714 C C . ARG A 1 90 ? -15.705 4.777 30.593 1.00 89.94 90 ARG A C 1
ATOM 716 O O . ARG A 1 90 ? -16.212 3.845 31.214 1.00 89.94 90 ARG A O 1
ATOM 723 N N . HIS A 1 91 ? -16.400 5.600 29.810 1.00 86.44 91 HIS A N 1
ATOM 724 C CA . HIS A 1 91 ? -17.849 5.528 29.617 1.00 86.44 91 HIS A CA 1
ATOM 725 C C . HIS A 1 91 ? -18.216 4.893 28.270 1.00 86.44 91 HIS A C 1
ATOM 727 O O . HIS A 1 91 ? -18.974 3.928 28.222 1.00 86.44 91 HIS A O 1
ATOM 733 N N . SER A 1 92 ? -17.666 5.406 27.165 1.00 85.12 92 SER A N 1
ATOM 734 C CA . SER A 1 92 ? -17.896 4.851 25.820 1.00 85.12 92 SER A CA 1
ATOM 735 C C . SER A 1 92 ? -16.788 5.245 24.847 1.00 85.12 92 SER A C 1
ATOM 737 O O . SER A 1 92 ? -16.214 6.320 24.998 1.00 85.12 92 SER A O 1
ATOM 739 N N . LEU A 1 93 ? -16.521 4.413 23.841 1.00 84.31 93 LEU A N 1
ATOM 740 C CA . LEU A 1 93 ? -15.649 4.757 22.720 1.00 84.31 93 LEU A CA 1
ATOM 741 C C . LEU A 1 93 ? -16.514 4.913 21.472 1.00 84.31 93 LEU A C 1
ATOM 743 O O . LEU A 1 93 ? -17.183 3.964 21.062 1.00 84.31 93 LEU A O 1
ATOM 747 N N . VAL A 1 94 ? -16.530 6.107 20.887 1.00 88.06 94 VAL A N 1
ATOM 748 C CA . VAL A 1 94 ? -17.195 6.327 19.598 1.00 88.06 94 VAL A CA 1
ATOM 749 C C . VAL A 1 94 ? -16.174 6.069 18.502 1.00 88.06 94 VAL A C 1
ATOM 751 O O . VAL A 1 94 ? -15.140 6.730 18.467 1.00 88.06 94 VAL A O 1
ATOM 754 N N . VAL A 1 95 ? -16.468 5.118 17.618 1.00 88.31 95 VAL A N 1
ATOM 755 C CA . VAL A 1 95 ? -15.605 4.759 16.489 1.00 88.31 95 VAL A CA 1
ATOM 756 C C . VAL A 1 95 ? -16.355 5.034 15.195 1.00 88.31 95 VAL A C 1
ATOM 758 O O . VAL A 1 95 ? -17.466 4.542 14.999 1.00 88.31 95 VAL A O 1
ATOM 761 N N . VAL A 1 96 ? -15.751 5.826 14.315 1.00 86.94 96 VAL A N 1
ATOM 762 C CA . VAL A 1 96 ? -16.271 6.115 12.976 1.00 86.94 96 VAL A CA 1
ATOM 763 C C . VAL A 1 96 ? -15.223 5.671 11.976 1.00 86.94 96 VAL A C 1
ATOM 765 O O . VAL A 1 96 ? -14.100 6.155 12.027 1.00 86.94 96 VAL A O 1
ATOM 768 N N . GLY A 1 97 ? -15.585 4.754 11.082 1.00 90.44 97 GLY A N 1
ATOM 769 C CA . GLY A 1 97 ? -14.706 4.269 10.022 1.00 90.44 97 GLY A CA 1
ATOM 770 C C . GLY A 1 97 ? -15.279 4.582 8.648 1.00 90.44 97 GLY A C 1
ATOM 771 O O . GLY A 1 97 ? -16.464 4.349 8.401 1.00 90.44 97 GLY A O 1
ATOM 772 N N . ARG A 1 98 ? -14.438 5.086 7.747 1.00 91.31 98 ARG A N 1
ATOM 773 C CA . ARG A 1 98 ? -14.764 5.266 6.330 1.00 91.31 98 ARG A CA 1
ATOM 774 C C . ARG A 1 98 ? -13.896 4.335 5.496 1.00 91.31 98 ARG A C 1
ATOM 776 O O . ARG A 1 98 ? -12.677 4.422 5.577 1.00 91.31 98 ARG A O 1
ATOM 783 N N . ASP A 1 99 ? -14.517 3.497 4.667 1.00 93.38 99 ASP A N 1
ATOM 784 C CA . ASP A 1 99 ? -13.784 2.726 3.658 1.00 93.38 99 ASP A CA 1
ATOM 785 C C . ASP A 1 99 ? -13.147 3.709 2.662 1.00 93.38 99 ASP A C 1
ATOM 787 O O . ASP A 1 99 ? -13.832 4.527 2.037 1.00 93.38 99 ASP A O 1
ATOM 791 N N . VAL A 1 100 ? -11.821 3.675 2.578 1.00 95.31 100 VAL A N 1
ATOM 792 C CA . VAL A 1 100 ? -11.016 4.511 1.684 1.00 95.31 100 VAL A CA 1
ATOM 793 C C . VAL A 1 100 ? -10.213 3.665 0.701 1.00 95.31 100 VAL A C 1
ATOM 795 O O . VAL A 1 100 ? -9.351 4.204 0.012 1.00 95.31 100 VAL A O 1
ATOM 798 N N . THR A 1 101 ? -10.511 2.367 0.603 1.00 94.81 101 THR A N 1
ATOM 799 C CA . THR A 1 101 ? -9.753 1.391 -0.189 1.00 94.81 101 THR A CA 1
ATOM 800 C C . THR A 1 101 ? -9.618 1.828 -1.645 1.00 94.81 101 THR A C 1
ATOM 802 O O . THR A 1 101 ? -8.504 1.989 -2.139 1.00 94.81 101 THR A O 1
ATOM 805 N N . ASP A 1 102 ? -10.739 2.095 -2.319 1.00 95.31 102 ASP A N 1
ATOM 806 C CA . ASP A 1 102 ? -10.736 2.463 -3.741 1.00 95.31 102 ASP A CA 1
ATOM 807 C C . ASP A 1 102 ? -10.037 3.801 -3.978 1.00 95.31 102 ASP A C 1
ATOM 809 O O . ASP A 1 102 ? -9.276 3.952 -4.932 1.00 95.31 102 ASP A O 1
ATOM 813 N N . ARG A 1 103 ? -10.237 4.759 -3.065 1.00 95.38 103 ARG A N 1
ATOM 814 C CA . ARG A 1 103 ? -9.581 6.066 -3.130 1.00 95.38 103 ARG A CA 1
ATOM 815 C C . ARG A 1 103 ? -8.064 5.922 -3.011 1.00 95.38 103 ARG A C 1
ATOM 817 O O . ARG A 1 103 ? -7.346 6.460 -3.845 1.00 95.38 103 ARG A O 1
ATOM 824 N N . GLN A 1 104 ? -7.574 5.192 -2.008 1.00 94.12 104 GLN A N 1
ATOM 825 C CA . GLN A 1 104 ? -6.135 5.002 -1.810 1.00 94.12 104 GLN A CA 1
ATOM 826 C C . GLN A 1 104 ? -5.500 4.207 -2.960 1.00 94.12 104 GLN A C 1
ATOM 828 O O . GLN A 1 104 ? -4.401 4.550 -3.392 1.00 94.12 104 GLN A O 1
ATOM 833 N N . ARG A 1 105 ? -6.198 3.202 -3.513 1.00 93.00 105 ARG A N 1
ATOM 834 C CA . ARG A 1 105 ? -5.742 2.460 -4.703 1.00 93.00 105 ARG A CA 1
ATOM 835 C C . ARG A 1 105 ? -5.639 3.354 -5.932 1.00 93.00 105 ARG A C 1
ATOM 837 O O . ARG A 1 105 ? -4.601 3.351 -6.585 1.00 93.00 105 ARG A O 1
ATOM 844 N N . ALA A 1 106 ? -6.668 4.152 -6.208 1.00 94.12 106 ALA A N 1
ATOM 845 C CA . ALA A 1 106 ? -6.656 5.089 -7.326 1.00 94.12 106 ALA A CA 1
ATOM 846 C C . ALA A 1 106 ? -5.541 6.137 -7.177 1.00 94.12 106 ALA A C 1
ATOM 848 O O . ALA A 1 106 ? -4.815 6.412 -8.127 1.00 94.12 106 ALA A O 1
ATOM 849 N N . GLU A 1 107 ? -5.350 6.690 -5.976 1.00 94.62 107 GLU A N 1
ATOM 850 C CA . GLU A 1 107 ? -4.257 7.627 -5.702 1.00 94.62 107 GLU A CA 1
ATOM 851 C C . GLU A 1 107 ? -2.874 6.980 -5.869 1.00 94.62 107 GLU A C 1
ATOM 853 O O . GLU A 1 107 ? -1.952 7.634 -6.356 1.00 94.62 107 GLU A O 1
ATOM 858 N N . ALA A 1 108 ? -2.706 5.720 -5.461 1.00 91.62 108 ALA A N 1
ATOM 859 C CA . ALA A 1 108 ? -1.457 4.985 -5.639 1.00 91.62 108 ALA A CA 1
ATOM 860 C C . ALA A 1 108 ? -1.175 4.698 -7.121 1.00 91.62 108 ALA A C 1
ATOM 862 O O . ALA A 1 108 ? -0.051 4.906 -7.576 1.00 91.62 108 ALA A O 1
ATOM 863 N N . GLU A 1 109 ? -2.193 4.291 -7.881 1.00 92.94 109 GLU A N 1
ATOM 864 C CA . GLU A 1 109 ? -2.083 4.046 -9.319 1.00 92.94 109 GLU A CA 1
ATOM 865 C C . GLU A 1 109 ? -1.751 5.331 -10.089 1.00 92.94 109 GLU A C 1
ATOM 867 O O . GLU A 1 109 ? -0.860 5.327 -10.938 1.00 92.94 109 GLU A O 1
ATOM 872 N N . LEU A 1 110 ? -2.406 6.450 -9.763 1.00 95.38 110 LEU A N 1
ATOM 873 C CA . LEU A 1 110 ? -2.080 7.756 -10.342 1.00 95.38 110 LEU A CA 1
ATOM 874 C C . LEU A 1 110 ? -0.634 8.149 -10.038 1.00 95.38 110 LEU A C 1
ATOM 876 O O . LEU A 1 110 ? 0.123 8.446 -10.956 1.00 95.38 110 LEU A O 1
ATOM 880 N N . ARG A 1 111 ? -0.210 8.047 -8.771 1.00 92.00 111 ARG A N 1
ATOM 881 C CA . ARG A 1 111 ? 1.179 8.321 -8.372 1.00 92.00 111 ARG A CA 1
ATOM 882 C C . ARG A 1 111 ? 2.182 7.435 -9.111 1.00 92.00 111 ARG A C 1
ATOM 884 O O . ARG A 1 111 ? 3.270 7.898 -9.445 1.00 92.00 111 ARG A O 1
ATOM 891 N N . GLN A 1 112 ? 1.849 6.170 -9.354 1.00 90.44 112 GLN A N 1
ATOM 892 C CA . GLN A 1 112 ? 2.695 5.267 -10.130 1.00 90.44 112 GLN A CA 1
ATOM 893 C C . GLN A 1 112 ? 2.787 5.713 -11.593 1.00 90.44 112 GLN A C 1
ATOM 895 O O . GLN A 1 112 ? 3.889 5.801 -12.128 1.00 90.44 112 GLN A O 1
ATOM 900 N N . ARG A 1 113 ? 1.658 6.039 -12.229 1.00 93.25 113 ARG A N 1
ATOM 901 C CA . ARG A 1 113 ? 1.628 6.534 -13.613 1.00 93.25 113 ARG A CA 1
ATOM 902 C C . ARG A 1 113 ? 2.422 7.829 -13.769 1.00 93.25 113 ARG A C 1
ATOM 904 O O . ARG A 1 113 ? 3.233 7.917 -14.685 1.00 93.25 113 ARG A O 1
ATOM 911 N N . ASP A 1 114 ? 2.261 8.779 -12.852 1.00 94.00 114 ASP A N 1
ATOM 912 C CA . ASP A 1 114 ? 2.992 10.050 -12.871 1.00 94.00 114 ASP A CA 1
ATOM 913 C C . ASP A 1 114 ? 4.507 9.831 -12.774 1.00 94.00 114 ASP A C 1
ATOM 915 O O . ASP A 1 114 ? 5.268 10.414 -13.544 1.00 94.00 114 ASP A O 1
ATOM 919 N N . ARG A 1 115 ? 4.960 8.929 -11.890 1.00 91.12 115 ARG A N 1
ATOM 920 C CA . ARG A 1 115 ? 6.384 8.562 -11.791 1.00 91.12 115 ARG A CA 1
ATOM 921 C C . ARG A 1 115 ? 6.919 7.961 -13.089 1.00 91.12 115 ARG A C 1
ATOM 923 O O . ARG A 1 115 ? 8.027 8.300 -13.493 1.00 91.12 115 ARG A O 1
ATOM 930 N N . LEU A 1 116 ? 6.151 7.085 -13.738 1.00 92.38 116 LEU A N 1
ATOM 931 C CA . LEU A 1 116 ? 6.553 6.461 -15.002 1.00 92.38 116 LEU A CA 1
ATOM 932 C C . LEU A 1 116 ? 6.618 7.477 -16.146 1.00 92.38 116 LEU A C 1
ATOM 934 O O . LEU A 1 116 ? 7.575 7.468 -16.921 1.00 92.38 116 LEU A O 1
ATOM 938 N N . LEU A 1 117 ? 5.631 8.370 -16.238 1.00 94.94 117 LEU A N 1
ATOM 939 C CA . LEU A 1 117 ? 5.617 9.446 -17.229 1.00 94.94 117 LEU A CA 1
ATOM 940 C C . LEU A 1 117 ? 6.799 10.396 -17.031 1.00 94.94 117 LEU A C 1
ATOM 942 O O . LEU A 1 117 ? 7.486 10.707 -18.003 1.00 94.94 117 LEU A O 1
ATOM 946 N N . GLN A 1 118 ? 7.084 10.788 -15.786 1.00 93.31 118 GLN A N 1
ATOM 947 C CA . GLN A 1 118 ? 8.230 11.638 -15.469 1.00 93.31 118 GLN A CA 1
ATOM 948 C C . GLN A 1 118 ? 9.551 10.959 -15.841 1.00 93.31 118 GLN A C 1
ATOM 950 O O . GLN A 1 118 ? 10.346 11.534 -16.577 1.00 93.31 118 GLN A O 1
ATOM 955 N N . ALA A 1 119 ? 9.754 9.704 -15.428 1.00 91.69 119 ALA A N 1
ATOM 956 C CA . ALA A 1 119 ? 10.960 8.946 -15.759 1.00 91.69 119 ALA A CA 1
ATOM 957 C C . ALA A 1 119 ? 11.158 8.792 -17.275 1.00 91.69 119 ALA A C 1
ATOM 959 O O . ALA A 1 119 ? 12.284 8.863 -17.770 1.00 91.69 119 ALA A O 1
ATOM 960 N N . THR A 1 120 ? 10.066 8.617 -18.021 1.00 92.75 120 THR A N 1
ATOM 961 C CA . THR A 1 120 ? 10.099 8.548 -19.486 1.00 92.75 120 THR A CA 1
ATOM 962 C C . THR A 1 120 ? 10.501 9.894 -20.091 1.00 92.75 120 THR A C 1
ATOM 964 O O . THR A 1 120 ? 11.373 9.937 -20.957 1.00 92.75 120 THR A O 1
ATOM 967 N N . ALA A 1 121 ? 9.909 10.998 -19.629 1.00 92.69 121 ALA A N 1
ATOM 968 C CA . ALA A 1 121 ? 10.226 12.343 -20.107 1.00 92.69 121 ALA A CA 1
ATOM 969 C C . ALA A 1 121 ? 11.681 12.746 -19.808 1.00 92.69 121 ALA A C 1
ATOM 971 O O . ALA A 1 121 ? 12.366 13.283 -20.683 1.00 92.69 121 ALA A O 1
ATOM 972 N N . ASP A 1 122 ? 12.172 12.429 -18.608 1.00 89.06 122 ASP A N 1
ATOM 973 C CA . ASP A 1 122 ? 13.559 12.667 -18.197 1.00 89.06 122 ASP A CA 1
ATOM 974 C C . ASP A 1 122 ? 14.526 11.873 -19.084 1.00 89.06 122 ASP A C 1
ATOM 976 O O . ASP A 1 122 ? 15.486 12.428 -19.621 1.00 89.06 122 ASP A O 1
ATOM 980 N N . THR A 1 123 ? 14.223 10.591 -19.313 1.00 89.12 123 THR A N 1
ATOM 981 C CA . THR A 1 123 ? 15.004 9.708 -20.190 1.00 89.12 123 THR A CA 1
ATOM 982 C C . THR A 1 123 ? 15.058 10.231 -21.627 1.00 89.12 123 THR A C 1
ATOM 984 O O . THR A 1 123 ? 16.130 10.290 -22.227 1.00 89.12 123 THR A O 1
ATOM 987 N N . LEU A 1 124 ? 13.919 10.652 -22.188 1.00 89.12 124 LEU A N 1
ATOM 988 C CA . LEU A 1 124 ? 13.863 11.229 -23.534 1.00 89.12 124 LEU A CA 1
ATOM 989 C C . LEU A 1 124 ? 14.690 12.514 -23.631 1.00 89.12 124 LEU A C 1
ATOM 991 O O . LEU A 1 124 ? 15.431 12.695 -24.593 1.00 89.12 124 LEU A O 1
ATOM 995 N N . THR A 1 125 ? 14.597 13.386 -22.627 1.00 88.31 125 THR A N 1
ATOM 996 C CA . THR A 1 125 ? 15.359 14.641 -22.585 1.00 88.31 125 THR A CA 1
ATOM 997 C C . THR A 1 125 ? 16.862 14.370 -22.554 1.00 88.31 125 THR A C 1
ATOM 999 O O . THR A 1 125 ? 17.612 15.009 -23.291 1.00 88.31 125 THR A O 1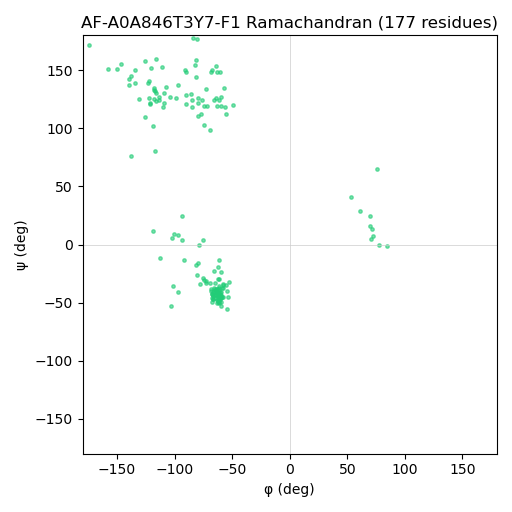
ATOM 1002 N N . GLN A 1 126 ? 17.303 13.395 -21.755 1.00 84.94 126 GLN A N 1
ATOM 1003 C CA . GLN A 1 126 ? 18.701 12.966 -21.692 1.00 84.94 126 GLN A CA 1
ATOM 1004 C C . GLN A 1 126 ? 19.190 12.468 -23.060 1.00 84.94 126 GLN A C 1
ATOM 1006 O O . GLN A 1 126 ? 20.169 12.994 -23.586 1.00 84.94 126 GLN A O 1
ATOM 1011 N N . LEU A 1 127 ? 18.462 11.532 -23.679 1.00 85.75 127 LEU A N 1
ATOM 1012 C CA . LEU A 1 127 ? 18.815 10.949 -24.981 1.00 85.75 127 LEU A CA 1
ATOM 1013 C C . LEU A 1 127 ? 18.851 11.981 -26.116 1.00 85.75 127 LEU A C 1
ATOM 1015 O O . LEU A 1 127 ? 19.706 11.909 -26.995 1.00 85.75 127 LEU A O 1
ATOM 1019 N N . LEU A 1 128 ? 17.941 12.957 -26.101 1.00 86.44 128 LEU A N 1
ATOM 1020 C CA . LEU A 1 128 ? 17.856 13.994 -27.133 1.00 86.44 128 LEU A CA 1
ATOM 1021 C C . LEU A 1 128 ? 18.878 15.124 -26.966 1.00 86.44 128 LEU A C 1
ATOM 1023 O O . LEU A 1 128 ? 19.117 15.864 -27.919 1.00 86.44 128 LEU A O 1
ATOM 1027 N N . SER A 1 129 ? 19.504 15.264 -25.796 1.00 83.69 129 SER A N 1
ATOM 1028 C CA . SER A 1 129 ? 20.438 16.362 -25.510 1.00 83.69 129 SER A CA 1
ATOM 1029 C C . SER A 1 129 ? 21.817 16.198 -26.175 1.00 83.69 129 SER A C 1
ATOM 1031 O O . SER A 1 129 ? 22.698 17.022 -25.948 1.00 83.69 129 SER A O 1
ATOM 1033 N N . GLY A 1 130 ? 22.034 15.162 -26.997 1.00 66.25 130 GLY A N 1
ATOM 1034 C CA . GLY A 1 130 ? 23.218 15.026 -27.861 1.00 66.25 130 GLY A CA 1
ATOM 1035 C C . GLY A 1 130 ? 24.543 14.767 -27.135 1.00 66.25 130 GLY A C 1
ATOM 1036 O O . GLY A 1 130 ? 25.597 15.111 -27.665 1.00 66.25 130 GLY A O 1
ATOM 1037 N N . HIS A 1 131 ? 24.491 14.208 -25.923 1.00 68.94 131 HIS A N 1
ATOM 1038 C CA . HIS A 1 131 ? 25.674 13.797 -25.157 1.00 68.94 131 HIS A CA 1
ATOM 1039 C C . HIS A 1 131 ? 26.146 12.396 -25.592 1.00 68.94 131 HIS A C 1
ATOM 1041 O O . HIS A 1 131 ? 25.535 11.771 -26.460 1.00 68.94 131 HIS A O 1
ATOM 1047 N N . ASP A 1 132 ? 27.248 11.916 -25.009 1.00 83.69 132 ASP A N 1
ATOM 1048 C CA . ASP A 1 132 ? 27.773 10.565 -25.228 1.00 83.69 132 ASP A CA 1
ATOM 1049 C C . ASP A 1 132 ? 26.668 9.504 -25.069 1.00 83.69 132 ASP A C 1
ATOM 1051 O O . ASP A 1 132 ? 26.027 9.392 -24.018 1.00 83.69 132 ASP A O 1
ATOM 1055 N N . LEU A 1 133 ? 26.424 8.739 -26.137 1.00 80.00 133 LEU A N 1
ATOM 1056 C CA . LEU A 1 133 ? 25.366 7.734 -26.188 1.00 80.00 133 LEU A CA 1
ATOM 1057 C C . LEU A 1 133 ? 25.579 6.651 -25.126 1.00 80.00 133 LEU A C 1
ATOM 1059 O O . LEU A 1 133 ? 24.606 6.166 -24.552 1.00 80.00 133 LEU A O 1
ATOM 1063 N N . GLU A 1 134 ? 26.832 6.287 -24.850 1.00 80.06 134 GLU A N 1
ATOM 1064 C CA . GLU A 1 134 ? 27.155 5.211 -23.916 1.00 80.06 134 GLU A CA 1
ATOM 1065 C C . GLU A 1 134 ? 26.787 5.592 -22.476 1.00 80.06 134 GLU A C 1
ATOM 1067 O O . GLU A 1 134 ? 26.084 4.843 -21.789 1.00 80.06 134 GLU A O 1
ATOM 1072 N N . GLU A 1 135 ? 27.144 6.807 -22.057 1.00 82.50 135 GLU A N 1
ATOM 1073 C CA . GLU A 1 135 ? 26.768 7.361 -20.754 1.00 82.50 135 GLU A CA 1
ATOM 1074 C C . GLU A 1 135 ? 25.247 7.564 -20.640 1.00 82.50 135 GLU A C 1
ATOM 1076 O O . GLU A 1 135 ? 24.620 7.205 -19.635 1.00 82.50 135 GLU A O 1
ATOM 1081 N N . THR A 1 136 ? 24.627 8.087 -21.701 1.00 88.62 136 THR A N 1
ATOM 1082 C CA . THR A 1 136 ? 23.205 8.451 -21.688 1.00 88.62 136 THR A CA 1
ATOM 1083 C C . THR A 1 136 ? 22.296 7.223 -21.610 1.00 88.62 136 THR A C 1
ATOM 1085 O O . THR A 1 136 ? 21.298 7.230 -20.885 1.00 88.62 136 THR A O 1
ATOM 1088 N N . VAL A 1 137 ? 22.647 6.134 -22.301 1.00 89.81 137 VAL A N 1
ATOM 1089 C CA . VAL A 1 137 ? 21.896 4.871 -22.239 1.00 89.81 137 VAL A CA 1
ATOM 1090 C C . VAL A 1 137 ? 21.977 4.245 -20.844 1.00 89.81 137 VAL A C 1
ATOM 1092 O O . VAL A 1 137 ? 20.963 3.766 -20.328 1.00 89.81 137 VAL A O 1
ATOM 1095 N N . GLY A 1 138 ? 23.141 4.298 -20.190 1.00 88.94 138 GLY A N 1
ATOM 1096 C CA . GLY A 1 138 ? 23.291 3.832 -18.810 1.00 88.94 138 GLY A CA 1
ATOM 1097 C C . GLY A 1 138 ? 22.398 4.604 -17.830 1.00 88.94 138 GLY A C 1
ATOM 1098 O O . GLY A 1 138 ? 21.667 4.003 -17.036 1.00 88.94 138 GLY A O 1
ATOM 1099 N N . ALA A 1 139 ? 22.392 5.938 -17.921 1.00 88.75 139 ALA A N 1
ATOM 1100 C CA . ALA A 1 139 ? 21.551 6.801 -17.088 1.00 88.75 139 ALA A CA 1
ATOM 1101 C C . ALA A 1 139 ? 20.043 6.592 -17.337 1.00 88.75 139 ALA A C 1
ATOM 1103 O O . ALA A 1 139 ? 19.252 6.557 -16.384 1.00 88.75 139 ALA A O 1
ATOM 1104 N N . ALA A 1 140 ? 19.650 6.393 -18.598 1.00 90.94 140 ALA A N 1
ATOM 1105 C CA . ALA A 1 140 ? 18.286 6.070 -19.003 1.00 90.94 140 ALA A CA 1
ATOM 1106 C C . ALA A 1 140 ? 17.803 4.746 -18.390 1.00 90.94 140 ALA A C 1
ATOM 1108 O O . ALA A 1 140 ? 16.749 4.704 -17.750 1.00 90.94 140 ALA A O 1
ATOM 1109 N N . LEU A 1 141 ? 18.598 3.675 -18.516 1.00 92.69 141 LEU A N 1
ATOM 1110 C CA . LEU A 1 141 ? 18.285 2.372 -17.920 1.00 92.69 141 LEU A CA 1
ATOM 1111 C C . LEU A 1 141 ? 18.147 2.465 -16.402 1.00 92.69 141 LEU A C 1
ATOM 1113 O O . LEU A 1 141 ? 17.215 1.897 -15.833 1.00 92.69 141 LEU A O 1
ATOM 1117 N N . ALA A 1 142 ? 19.019 3.236 -15.754 1.00 91.38 142 ALA A N 1
ATOM 1118 C CA . ALA A 1 142 ? 18.950 3.465 -14.320 1.00 91.38 142 ALA A CA 1
ATOM 1119 C C . ALA A 1 142 ? 17.669 4.209 -13.904 1.00 91.38 142 ALA A C 1
ATOM 1121 O O . ALA A 1 142 ? 17.052 3.885 -12.888 1.00 91.38 142 ALA A O 1
ATOM 1122 N N . THR A 1 143 ? 17.260 5.212 -14.681 1.00 91.94 143 THR A N 1
ATOM 1123 C CA . THR A 1 143 ? 16.058 6.017 -14.420 1.00 91.94 143 THR A CA 1
ATOM 1124 C C . THR A 1 143 ? 14.790 5.191 -14.587 1.00 91.94 143 THR A C 1
ATOM 1126 O O . THR A 1 143 ? 13.963 5.144 -13.673 1.00 91.94 143 THR A O 1
ATOM 1129 N N . LEU A 1 144 ? 14.667 4.479 -15.708 1.00 92.12 144 LEU A N 1
ATOM 1130 C CA . LEU A 1 144 ? 13.528 3.608 -15.984 1.00 92.12 144 LEU A CA 1
ATOM 1131 C C . LEU A 1 144 ? 13.463 2.442 -14.999 1.00 92.12 144 LEU A C 1
ATOM 1133 O O . LEU A 1 144 ? 12.404 2.192 -14.428 1.00 92.12 144 LEU A O 1
ATOM 1137 N N . GLY A 1 145 ? 14.593 1.778 -14.746 1.00 92.62 145 GLY A N 1
ATOM 1138 C CA . GLY A 1 145 ? 14.684 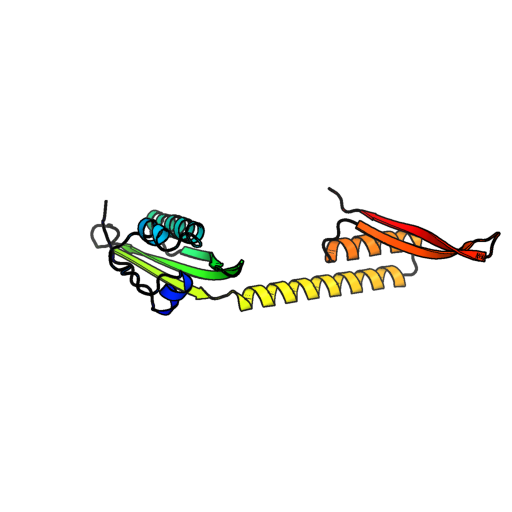0.650 -13.827 1.00 92.62 145 GLY A CA 1
ATOM 1139 C C . GLY A 1 145 ? 14.222 1.005 -12.414 1.00 92.62 145 GLY A C 1
ATOM 1140 O O . GLY A 1 145 ? 13.379 0.307 -11.852 1.00 92.62 145 GLY A O 1
ATOM 1141 N N . ARG A 1 146 ? 14.659 2.153 -11.875 1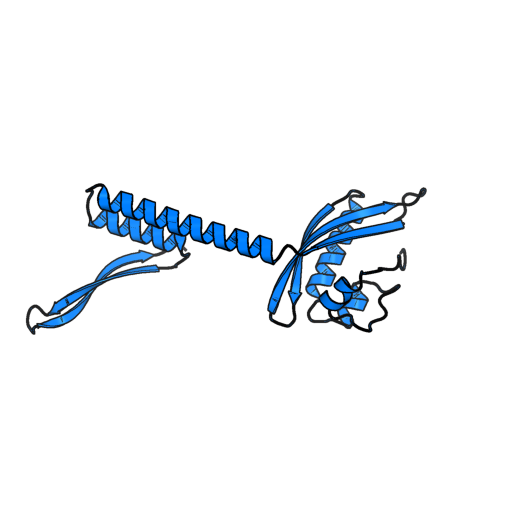.00 91.75 146 ARG A N 1
ATOM 1142 C CA . ARG A 1 146 ? 14.154 2.664 -10.587 1.00 91.75 146 ARG A CA 1
ATOM 1143 C C . ARG A 1 146 ? 12.662 2.988 -10.624 1.00 91.75 146 ARG A C 1
ATOM 1145 O O . ARG A 1 146 ? 11.961 2.704 -9.657 1.00 91.75 146 ARG A O 1
ATOM 1152 N N . ALA A 1 147 ? 12.169 3.580 -11.712 1.00 90.38 147 ALA A N 1
ATOM 1153 C CA . ALA A 1 147 ? 10.769 3.985 -11.824 1.00 90.38 147 ALA A CA 1
ATOM 1154 C C . ALA A 1 147 ? 9.797 2.793 -11.820 1.00 90.38 147 ALA A C 1
ATOM 1156 O O . ALA A 1 147 ? 8.700 2.908 -11.271 1.00 90.38 147 ALA A O 1
ATOM 1157 N N . VAL A 1 148 ? 10.206 1.650 -12.382 1.00 90.75 148 VAL A N 1
ATOM 1158 C CA . VAL A 1 148 ? 9.426 0.398 -12.362 1.00 90.75 148 VAL A CA 1
ATOM 1159 C C . VAL A 1 148 ? 9.793 -0.537 -11.204 1.00 90.75 148 VAL A C 1
ATOM 1161 O O . VAL A 1 148 ? 9.253 -1.636 -11.134 1.00 90.75 148 VAL A O 1
ATO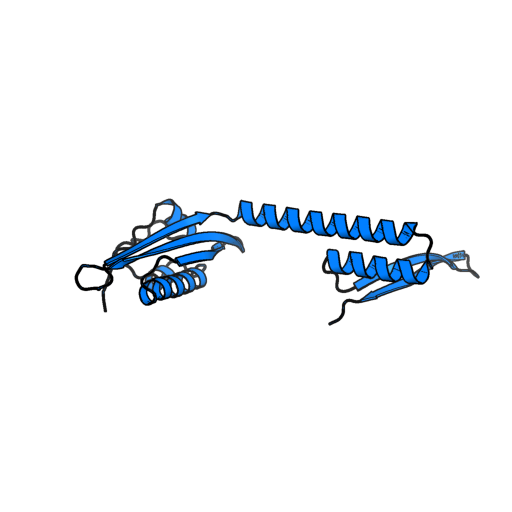M 1164 N N . ALA A 1 149 ? 10.694 -0.116 -10.309 1.00 90.75 149 ALA A N 1
ATOM 1165 C CA . ALA A 1 149 ? 11.244 -0.943 -9.233 1.00 90.75 149 ALA A CA 1
ATOM 1166 C C . ALA A 1 149 ? 11.829 -2.284 -9.728 1.00 90.75 149 ALA A C 1
ATOM 1168 O O . ALA A 1 149 ? 11.638 -3.324 -9.103 1.00 90.75 149 ALA A O 1
ATOM 1169 N N . ALA A 1 150 ? 12.527 -2.262 -10.865 1.00 93.81 150 ALA A N 1
ATOM 1170 C CA . ALA A 1 150 ? 13.265 -3.415 -11.361 1.00 93.81 150 ALA A CA 1
ATOM 1171 C C . ALA A 1 150 ? 14.623 -3.527 -10.663 1.00 93.81 150 ALA A C 1
ATOM 1173 O O . ALA A 1 150 ? 15.302 -2.524 -10.438 1.00 93.81 150 ALA A O 1
ATOM 1174 N N . ASP A 1 151 ? 15.058 -4.759 -10.411 1.00 96.06 151 ASP A N 1
ATOM 1175 C CA . ASP A 1 151 ? 16.396 -5.023 -9.881 1.00 96.06 151 ASP A CA 1
ATOM 1176 C C . ASP A 1 151 ? 17.479 -4.868 -10.952 1.00 96.06 151 ASP A C 1
ATOM 1178 O O . ASP A 1 151 ? 18.628 -4.560 -10.636 1.00 96.06 151 ASP A O 1
ATOM 1182 N N . ARG A 1 152 ? 17.130 -5.106 -12.226 1.00 96.19 152 ARG A N 1
ATOM 1183 C CA . ARG A 1 152 ? 18.053 -5.051 -13.366 1.00 96.19 152 ARG A CA 1
ATOM 1184 C C . ARG A 1 152 ? 17.358 -4.633 -14.658 1.00 96.19 152 ARG A C 1
ATOM 1186 O O . ARG A 1 152 ? 16.183 -4.936 -14.859 1.00 96.19 152 ARG A O 1
ATOM 1193 N N . ALA A 1 153 ? 18.103 -3.990 -15.553 1.00 95.06 153 ALA A N 1
ATOM 1194 C CA . ALA A 1 153 ? 17.656 -3.623 -16.894 1.00 95.06 153 ALA A CA 1
ATOM 1195 C C . ALA A 1 153 ? 18.774 -3.852 -17.924 1.00 95.06 153 ALA A C 1
ATOM 1197 O O . ALA A 1 153 ? 19.943 -3.599 -17.638 1.00 95.06 153 ALA A O 1
ATOM 1198 N N . TYR A 1 154 ? 18.404 -4.311 -19.122 1.00 94.81 154 TYR A N 1
ATOM 1199 C CA . TYR A 1 154 ? 19.336 -4.722 -20.174 1.00 94.81 154 TYR A CA 1
ATOM 1200 C C . TYR A 1 154 ? 18.933 -4.167 -21.534 1.00 94.81 154 TYR A C 1
ATOM 1202 O O . TYR A 1 154 ? 17.743 -4.049 -21.830 1.00 94.81 154 TYR A O 1
ATOM 1210 N N . ILE A 1 155 ? 19.924 -3.933 -22.393 1.00 94.19 155 ILE A N 1
ATOM 1211 C CA . ILE A 1 155 ? 19.713 -3.767 -23.834 1.00 94.19 155 ILE A CA 1
ATOM 1212 C C . ILE A 1 155 ? 20.545 -4.810 -24.566 1.00 94.19 155 ILE A C 1
ATOM 1214 O O . ILE A 1 155 ? 21.762 -4.904 -24.378 1.00 94.19 155 ILE A O 1
ATOM 1218 N N . PHE A 1 156 ? 19.866 -5.565 -25.423 1.00 95.06 156 PHE A N 1
ATOM 1219 C CA . PHE A 1 156 ? 20.474 -6.523 -26.330 1.00 95.06 156 PHE A CA 1
ATOM 1220 C C . PHE A 1 156 ? 20.412 -5.990 -27.758 1.00 95.06 156 PHE A C 1
ATOM 1222 O O . PHE A 1 156 ? 19.377 -5.493 -28.201 1.00 95.06 156 PHE A O 1
ATOM 1229 N N . GLU A 1 157 ? 21.519 -6.114 -28.477 1.00 94.31 157 GLU A N 1
ATOM 1230 C CA . GLU A 1 157 ? 21.597 -5.840 -29.905 1.00 94.31 157 GLU A CA 1
ATOM 1231 C C . GLU A 1 157 ? 21.626 -7.164 -30.668 1.00 94.31 157 GLU A C 1
ATOM 1233 O O . GLU A 1 157 ? 22.469 -8.025 -30.403 1.00 94.31 157 GLU A O 1
ATOM 1238 N N . ASN A 1 158 ? 20.718 -7.310 -31.631 1.00 95.31 158 ASN A N 1
ATOM 1239 C CA . ASN A 1 158 ? 20.737 -8.426 -32.568 1.00 95.31 158 ASN A CA 1
ATOM 1240 C C . ASN A 1 158 ? 21.563 -8.044 -33.796 1.00 95.31 158 ASN A C 1
ATOM 1242 O O . ASN A 1 158 ? 21.303 -7.015 -34.418 1.00 95.31 158 ASN A O 1
ATOM 1246 N N . HIS A 1 159 ? 22.515 -8.889 -34.174 1.00 92.75 159 HIS A N 1
ATOM 1247 C CA . HIS A 1 159 ? 23.352 -8.695 -35.356 1.00 92.75 159 HIS A CA 1
ATOM 1248 C C . HIS A 1 159 ? 23.700 -10.051 -35.987 1.00 92.75 159 HIS A C 1
ATOM 1250 O O . HIS A 1 159 ? 23.669 -11.070 -35.298 1.00 92.75 159 HIS A O 1
ATOM 1256 N N . PRO A 1 160 ? 24.018 -10.117 -37.289 1.00 95.50 160 PRO A N 1
ATOM 1257 C CA . PRO A 1 160 ? 24.523 -11.349 -37.876 1.00 95.50 160 PRO A CA 1
ATOM 1258 C C . PRO A 1 160 ? 25.916 -11.684 -37.328 1.00 95.50 160 PRO A C 1
ATOM 1260 O O . PRO A 1 160 ? 26.704 -10.798 -36.984 1.00 95.50 160 PRO A O 1
ATOM 1263 N N . ASP A 1 161 ? 26.216 -12.974 -37.268 1.00 93.31 161 ASP A N 1
ATOM 1264 C CA . ASP A 1 161 ? 27.560 -13.503 -37.101 1.00 93.31 161 ASP A CA 1
ATOM 1265 C C . ASP A 1 161 ? 28.432 -13.017 -38.276 1.00 93.31 161 ASP A C 1
ATOM 1267 O O . ASP A 1 161 ? 28.022 -13.181 -39.432 1.00 93.31 161 ASP A O 1
ATOM 1271 N N . PRO A 1 162 ? 29.594 -12.392 -38.018 1.00 91.06 162 PRO A N 1
ATOM 1272 C CA . PRO A 1 162 ? 30.429 -11.821 -39.072 1.00 91.06 162 PRO A CA 1
ATOM 1273 C C . PRO A 1 162 ? 31.029 -12.873 -40.015 1.00 91.06 162 PRO A C 1
ATOM 1275 O O . PRO A 1 162 ? 31.339 -12.537 -41.158 1.00 91.06 162 PRO A O 1
ATOM 1278 N N . ASP A 1 163 ? 31.156 -14.127 -39.574 1.00 93.88 163 ASP A N 1
ATOM 1279 C CA . ASP A 1 163 ? 31.754 -15.215 -40.347 1.00 93.88 163 ASP A CA 1
ATOM 1280 C C . ASP A 1 163 ? 30.689 -16.070 -41.046 1.00 93.88 163 ASP A C 1
ATOM 1282 O O . ASP A 1 163 ? 30.859 -16.476 -42.198 1.00 93.88 163 ASP A O 1
ATOM 1286 N N . VAL A 1 164 ? 29.581 -16.356 -40.355 1.00 93.62 164 VAL A N 1
ATOM 1287 C CA . VAL A 1 164 ? 28.585 -17.351 -40.803 1.00 93.62 164 VAL A CA 1
ATOM 1288 C C . VAL A 1 164 ? 27.233 -16.726 -41.176 1.00 93.62 164 VAL A C 1
ATOM 1290 O O . VAL A 1 164 ? 26.383 -17.393 -41.764 1.00 93.62 164 VAL A O 1
ATOM 1293 N N . GLY A 1 165 ? 26.998 -15.452 -40.847 1.00 91.62 165 GLY A N 1
ATOM 1294 C CA . GLY A 1 165 ? 25.743 -14.739 -41.128 1.00 91.62 165 GLY A CA 1
ATOM 1295 C C . GLY A 1 165 ? 24.536 -15.199 -40.299 1.00 91.62 165 GLY A C 1
ATOM 1296 O O . GLY A 1 165 ? 23.418 -14.736 -40.529 1.00 91.62 165 GLY A O 1
ATOM 1297 N N . ALA A 1 166 ? 24.735 -16.111 -39.343 1.00 93.50 166 ALA A N 1
ATOM 1298 C CA . ALA A 1 166 ? 23.691 -16.590 -38.442 1.00 93.50 166 ALA A CA 1
ATOM 1299 C C . ALA A 1 166 ? 23.244 -15.477 -37.473 1.00 93.50 166 ALA A C 1
ATOM 1301 O O . ALA A 1 166 ? 24.058 -14.640 -37.101 1.00 93.50 166 ALA A O 1
ATOM 1302 N N . PRO A 1 167 ? 21.977 -15.429 -37.032 1.00 95.19 167 PRO A N 1
ATOM 1303 C CA . PRO A 1 167 ? 21.537 -14.415 -36.078 1.00 95.19 167 PRO A CA 1
ATOM 1304 C C . PRO A 1 167 ? 22.218 -14.604 -34.713 1.00 95.19 167 PRO A C 1
ATOM 1306 O O . PRO A 1 167 ? 22.104 -15.667 -34.102 1.00 95.19 167 PRO A O 1
ATOM 1309 N N . LEU A 1 168 ? 22.881 -13.556 -34.223 1.00 95.31 168 LEU A N 1
ATOM 1310 C CA . LEU A 1 168 ? 23.447 -13.453 -32.880 1.00 95.31 168 LEU A CA 1
ATOM 1311 C C . LEU A 1 168 ? 22.764 -12.339 -32.084 1.00 95.31 168 LEU A C 1
ATOM 1313 O O . LEU A 1 168 ? 22.175 -11.411 -32.640 1.00 95.31 168 LEU A O 1
ATOM 1317 N N . MET A 1 169 ? 22.884 -12.437 -30.763 1.00 96.06 169 MET A N 1
ATOM 1318 C CA . MET A 1 169 ? 22.404 -11.444 -29.810 1.00 96.06 169 MET A CA 1
ATOM 1319 C C . MET A 1 169 ? 23.521 -11.133 -28.814 1.00 96.06 169 MET A C 1
ATOM 1321 O O . MET A 1 169 ? 24.029 -12.038 -28.152 1.00 96.06 169 MET A O 1
ATOM 1325 N N . SER A 1 170 ? 23.872 -9.856 -28.689 1.00 95.38 170 SER A N 1
ATOM 1326 C CA . SER A 1 170 ? 24.911 -9.369 -27.780 1.00 95.38 170 SER A CA 1
ATOM 1327 C C . SER A 1 170 ? 24.314 -8.427 -26.740 1.00 95.38 170 SER A C 1
ATOM 1329 O O . SER A 1 170 ? 23.579 -7.502 -27.081 1.00 95.38 170 SER A O 1
ATOM 1331 N N . GLN A 1 171 ? 24.644 -8.631 -25.465 1.00 94.69 171 GLN A N 1
ATOM 1332 C CA . GLN A 1 171 ? 24.313 -7.682 -24.401 1.00 94.69 171 GLN A CA 1
ATOM 1333 C C . GLN A 1 171 ? 25.198 -6.440 -24.552 1.00 94.69 171 GLN A C 1
ATOM 1335 O O . GLN A 1 171 ? 26.421 -6.547 -24.492 1.00 94.69 171 GLN A O 1
ATOM 1340 N N . ARG A 1 172 ? 24.591 -5.270 -24.763 1.00 93.00 172 ARG A N 1
ATOM 1341 C CA . ARG A 1 172 ? 25.319 -4.002 -24.940 1.00 93.00 172 ARG A CA 1
ATOM 1342 C C . ARG A 1 172 ? 25.330 -3.141 -23.693 1.00 93.00 172 ARG A C 1
ATOM 1344 O O . ARG A 1 172 ? 26.334 -2.500 -23.419 1.00 93.00 172 ARG A O 1
ATOM 1351 N N . TYR A 1 173 ? 24.237 -3.159 -22.937 1.00 93.12 173 TYR A N 1
ATOM 1352 C CA . TYR A 1 173 ? 24.091 -2.336 -21.742 1.00 93.12 173 TYR A CA 1
ATOM 1353 C C . TYR A 1 173 ? 23.444 -3.128 -20.613 1.00 93.12 173 TYR A C 1
ATOM 1355 O O . TYR A 1 173 ? 22.564 -3.962 -20.848 1.00 93.12 173 TYR A O 1
ATOM 1363 N N . GLU A 1 174 ? 23.870 -2.833 -19.388 1.00 94.75 174 GLU A N 1
ATOM 1364 C CA . GLU A 1 174 ? 23.300 -3.358 -18.151 1.00 94.75 174 GLU A CA 1
ATOM 1365 C C . GLU A 1 174 ? 23.240 -2.261 -17.102 1.00 94.75 174 GLU A C 1
ATOM 1367 O O . GLU A 1 174 ? 24.194 -1.511 -16.897 1.00 94.75 174 GLU A O 1
ATOM 1372 N N . TRP A 1 175 ? 22.120 -2.221 -16.396 1.00 94.94 175 TRP A N 1
ATOM 1373 C CA . TRP A 1 175 ? 21.991 -1.524 -15.133 1.00 94.94 175 TRP A CA 1
ATOM 1374 C C . TRP A 1 175 ? 21.517 -2.511 -14.066 1.00 94.94 175 TRP A C 1
ATOM 1376 O O . TRP A 1 175 ? 20.629 -3.325 -14.320 1.00 94.94 175 TRP A O 1
ATOM 1386 N N . CYS A 1 176 ? 22.091 -2.414 -12.868 1.00 95.94 176 CYS A N 1
ATOM 1387 C CA . CYS A 1 176 ? 21.656 -3.136 -11.675 1.00 95.94 176 CYS A CA 1
ATOM 1388 C C . CYS A 1 176 ? 21.317 -2.137 -10.564 1.00 95.94 176 CYS A C 1
ATOM 1390 O O . CYS A 1 176 ? 22.031 -1.148 -10.367 1.00 95.94 176 CYS A O 1
ATOM 1392 N N . ALA A 1 177 ? 20.255 -2.413 -9.813 1.00 92.25 177 ALA A N 1
ATOM 1393 C CA . ALA A 1 177 ? 19.944 -1.693 -8.591 1.00 92.25 177 ALA A CA 1
ATOM 1394 C C . ALA A 1 177 ? 21.051 -1.899 -7.540 1.00 92.25 177 ALA A C 1
ATOM 1396 O O . ALA A 1 177 ? 21.692 -2.949 -7.479 1.00 92.25 177 ALA A O 1
ATOM 1397 N N . MET A 1 178 ? 21.272 -0.881 -6.707 1.00 84.31 178 MET A N 1
ATOM 1398 C CA . MET A 1 178 ? 22.143 -0.996 -5.534 1.00 84.31 178 MET A CA 1
ATOM 1399 C C . MET A 1 178 ? 21.385 -1.766 -4.447 1.00 84.31 178 MET A C 1
ATOM 1401 O O . MET A 1 178 ? 20.269 -1.373 -4.105 1.00 84.31 178 MET A O 1
ATOM 1405 N N . GLY A 1 179 ? 21.980 -2.862 -3.967 1.00 72.12 179 GLY A N 1
ATOM 1406 C CA . GLY A 1 179 ? 21.442 -3.715 -2.899 1.00 72.12 179 GLY A CA 1
ATOM 1407 C C . GLY A 1 179 ? 21.810 -3.252 -1.497 1.00 72.12 179 GLY A C 1
ATOM 1408 O O . GLY A 1 179 ? 22.824 -2.531 -1.357 1.00 72.12 179 GLY A O 1
#

Radius of gyration: 27.54 Å; Cα contacts (8 Å, |Δi|>4): 228; chains: 1; bounding box: 57×34×79 Å

Foldseek 3Di:
DDFFPFDDDDPVVCVLQVVVPPPRGRDQLCVSCVVRVQFVVLSVVVVVVQVVCLVVQAKDWDWRWGQDPVRDIWIWTKIWHFDADPVRHTDDIDIDIDTCRVVVVVVVVVVLVVLQVVLVVVLVCLCPPPDDPLVSVQVSQVSNCVSVVHQKDWDKDWDADPPPRHIDIDTDDMDGDDD

Sequence (179 aa):
MVTGAGWKPTPSLSGLFGLEGVAYQARRMRELAEYSPSHRAAFQRCEETDELAWQRGEPSRGDEHILQPDGIEKIFDVIKIPRFDDQGRRHSLVVVGRDVTDRQRAEAELRQRDRLLQATADTLTQLLSGHDLEETVGAALATLGRAVAADRAYIFENHPD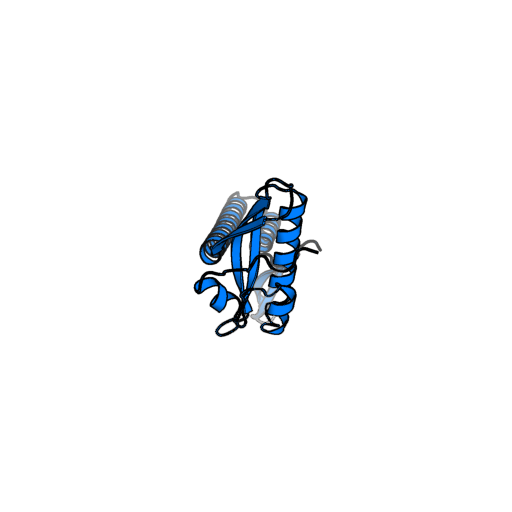PDVGAPLMSQRYEWCAMG